Protein AF-A0A955HFK5-F1 (afdb_monomer)

Solvent-accessible surface area (backbone atoms only — not comparable to full-atom values): 11835 Å² total; per-residue (Å²): 138,91,83,83,78,77,75,73,61,66,69,62,61,65,64,62,63,67,69,65,66,77,78,70,86,80,94,77,89,78,93,79,86,76,86,71,82,76,73,84,76,83,70,72,73,42,67,64,54,81,83,65,68,55,64,59,82,52,88,95,52,73,35,38,43,36,48,60,36,38,68,69,50,47,64,73,44,58,84,34,59,50,37,31,38,28,24,71,11,52,47,67,68,37,44,60,49,45,65,73,51,32,65,31,40,36,35,35,73,41,34,19,33,44,35,30,52,51,61,49,24,71,92,47,83,47,43,27,39,37,88,63,33,61,52,35,30,40,48,46,53,58,57,68,43,66,41,56,86,34,47,78,40,72,45,89,60,49,46,67,64,55,48,70,39,34,53,72,71,60,30,62,75,48,55,73,31,65,93,53,96,32,74,48,77,42,43,42,67,66,48,36,74,77,38,64,85,31,61,103

Structure (mmCIF, N/CA/C/O backbone):
data_AF-A0A955HFK5-F1
#
_entry.id   AF-A0A955HFK5-F1
#
loop_
_atom_site.group_PDB
_atom_site.id
_atom_site.type_symbol
_atom_site.label_atom_id
_atom_site.label_alt_id
_atom_site.label_comp_id
_atom_site.label_asym_id
_atom_site.label_entity_id
_atom_site.label_seq_id
_atom_site.pdbx_PDB_ins_code
_atom_site.Cartn_x
_atom_site.Cartn_y
_atom_site.Cartn_z
_atom_site.occupancy
_atom_site.B_iso_or_equiv
_atom_site.auth_seq_id
_atom_site.auth_comp_id
_atom_site.auth_asym_id
_atom_site.auth_atom_id
_atom_site.pdbx_PDB_model_num
ATOM 1 N N . MET A 1 1 ? 57.418 -12.119 -60.902 1.00 39.16 1 MET A N 1
ATOM 2 C CA . MET A 1 1 ? 58.008 -11.715 -59.602 1.00 39.16 1 MET A CA 1
ATOM 3 C C . MET A 1 1 ? 57.147 -10.584 -59.035 1.00 39.16 1 MET A C 1
ATOM 5 O O . MET A 1 1 ? 57.387 -9.442 -59.369 1.00 39.16 1 MET A O 1
ATOM 9 N N . LEU A 1 2 ? 56.002 -10.782 -58.376 1.00 44.19 2 LEU A N 1
ATOM 10 C CA . LEU A 1 2 ? 55.600 -11.779 -57.374 1.00 44.19 2 LEU A CA 1
ATOM 11 C C . LEU A 1 2 ? 56.269 -11.580 -56.001 1.00 44.19 2 LEU A C 1
ATOM 13 O O . LEU A 1 2 ? 56.657 -12.555 -55.392 1.00 44.19 2 LEU A O 1
ATOM 17 N N . PHE A 1 3 ? 56.427 -10.336 -55.524 1.00 41.88 3 PHE A N 1
ATOM 18 C CA . PHE A 1 3 ? 56.895 -10.055 -54.152 1.00 41.88 3 PHE A CA 1
ATOM 19 C C . PHE A 1 3 ? 56.508 -8.644 -53.654 1.00 41.88 3 PHE A C 1
ATOM 21 O O . PHE A 1 3 ? 57.375 -7.855 -53.318 1.00 41.88 3 PHE A O 1
ATOM 28 N N . THR A 1 4 ? 55.217 -8.291 -53.576 1.00 47.03 4 THR A N 1
ATOM 29 C CA . THR A 1 4 ? 54.805 -7.066 -52.831 1.00 47.03 4 THR A CA 1
ATOM 30 C C . THR A 1 4 ? 53.349 -7.027 -52.345 1.00 47.03 4 THR A C 1
ATOM 32 O O . THR A 1 4 ? 52.917 -6.018 -51.799 1.00 47.03 4 THR A O 1
ATOM 35 N N . ILE A 1 5 ? 52.591 -8.126 -52.452 1.00 49.16 5 ILE A N 1
ATOM 36 C CA . ILE A 1 5 ? 51.213 -8.234 -51.914 1.00 49.16 5 ILE A CA 1
ATOM 37 C C . ILE A 1 5 ? 51.173 -9.064 -50.605 1.00 49.16 5 ILE A C 1
ATOM 39 O O . ILE A 1 5 ? 50.156 -9.148 -49.925 1.00 49.16 5 ILE A O 1
ATOM 43 N N . GLY A 1 6 ? 52.314 -9.606 -50.163 1.00 42.84 6 GLY A N 1
ATOM 44 C CA . GLY A 1 6 ? 52.416 -10.518 -49.013 1.00 42.84 6 GLY A CA 1
ATOM 45 C C . GLY A 1 6 ? 52.673 -9.885 -47.639 1.00 42.84 6 GLY A C 1
ATOM 46 O O . GLY A 1 6 ? 52.982 -10.619 -46.709 1.00 42.84 6 GLY A O 1
ATOM 47 N N . ARG A 1 7 ? 52.596 -8.553 -47.475 1.00 44.34 7 ARG A N 1
ATOM 48 C CA . ARG A 1 7 ? 52.952 -7.888 -46.196 1.00 44.34 7 ARG A CA 1
ATOM 49 C C . ARG A 1 7 ? 51.797 -7.171 -45.486 1.00 44.34 7 ARG A C 1
ATOM 51 O O . ARG A 1 7 ? 51.971 -6.724 -44.360 1.00 44.34 7 ARG A O 1
ATOM 58 N N . ARG A 1 8 ? 50.610 -7.106 -46.103 1.00 42.94 8 ARG A N 1
ATOM 59 C CA . ARG A 1 8 ? 49.375 -6.601 -45.462 1.00 42.94 8 ARG A CA 1
ATOM 60 C C . ARG A 1 8 ? 48.366 -7.693 -45.091 1.00 42.94 8 ARG A C 1
ATOM 62 O O . ARG A 1 8 ? 47.507 -7.444 -44.260 1.00 42.94 8 ARG A O 1
ATOM 69 N N . PHE A 1 9 ? 48.530 -8.914 -45.603 1.00 41.53 9 PHE A N 1
ATOM 70 C CA . PHE A 1 9 ? 47.738 -10.075 -45.172 1.00 41.53 9 PHE A CA 1
ATOM 71 C C . PHE A 1 9 ? 48.304 -10.793 -43.937 1.00 41.53 9 PHE A C 1
ATOM 73 O O . PHE A 1 9 ? 47.586 -11.547 -43.298 1.00 41.53 9 PHE A O 1
ATOM 80 N N . PHE A 1 10 ? 49.553 -10.519 -43.547 1.00 41.25 10 PHE A N 1
ATOM 81 C CA . PHE A 1 10 ? 50.193 -11.173 -42.397 1.00 41.25 10 PHE A CA 1
ATOM 82 C C . PHE A 1 10 ? 49.823 -10.550 -41.036 1.00 41.25 10 PHE A C 1
ATOM 84 O O . PHE A 1 10 ? 50.135 -11.120 -39.998 1.00 41.25 10 PHE A O 1
ATOM 91 N N . LEU A 1 11 ? 49.138 -9.398 -41.026 1.00 39.53 11 LEU A N 1
ATOM 92 C CA . LEU A 1 11 ? 48.687 -8.739 -39.791 1.00 39.53 11 LEU A CA 1
ATOM 93 C C . LEU A 1 11 ? 47.213 -9.009 -39.444 1.00 39.53 11 LEU A C 1
ATOM 95 O O . LEU A 1 11 ? 46.797 -8.700 -38.335 1.00 39.53 11 LEU A O 1
ATOM 99 N N . ILE A 1 12 ? 46.432 -9.603 -40.354 1.00 44.44 12 ILE A N 1
ATOM 100 C CA . ILE A 1 12 ? 44.998 -9.870 -40.131 1.00 44.44 12 ILE A CA 1
ATOM 101 C C . ILE A 1 12 ? 44.761 -11.317 -39.659 1.00 44.44 12 ILE A C 1
ATOM 103 O O . ILE A 1 12 ? 43.822 -11.574 -38.913 1.00 44.44 12 ILE A O 1
ATOM 107 N N . THR A 1 13 ? 45.654 -12.262 -39.969 1.00 42.31 13 THR A N 1
ATOM 108 C CA . THR A 1 13 ? 45.542 -13.662 -39.511 1.00 42.31 13 THR A CA 1
ATOM 109 C C . THR A 1 13 ? 46.130 -13.933 -38.122 1.00 42.31 13 THR A C 1
ATOM 111 O O . THR A 1 13 ? 45.754 -14.926 -37.507 1.00 42.31 13 THR A O 1
ATOM 114 N N . MET A 1 14 ? 46.987 -13.062 -37.573 1.00 35.22 14 MET A N 1
ATOM 115 C CA . MET A 1 14 ? 47.493 -13.218 -36.194 1.00 35.22 14 MET A CA 1
ATOM 116 C C . MET A 1 14 ? 46.512 -12.751 -35.109 1.00 35.22 14 MET A C 1
ATOM 118 O O . MET A 1 14 ? 46.702 -13.096 -33.948 1.00 35.22 14 MET A O 1
ATOM 122 N N . ILE A 1 15 ? 45.450 -12.021 -35.465 1.00 41.56 15 ILE A N 1
ATOM 123 C CA . ILE A 1 15 ? 44.437 -11.574 -34.494 1.00 41.56 15 ILE A CA 1
ATOM 124 C C . ILE A 1 15 ? 43.372 -12.662 -34.258 1.00 41.56 15 ILE A C 1
ATOM 126 O O . ILE A 1 15 ? 42.807 -12.744 -33.176 1.00 41.56 15 ILE A O 1
ATOM 130 N N . ILE A 1 16 ? 43.156 -13.577 -35.211 1.00 42.25 16 ILE A N 1
ATOM 131 C CA . ILE A 1 16 ? 42.070 -14.574 -35.124 1.00 42.25 16 ILE A CA 1
ATOM 132 C C . ILE A 1 16 ? 42.497 -15.872 -34.402 1.00 42.25 16 ILE A C 1
ATOM 134 O O . ILE A 1 16 ? 41.652 -16.610 -33.900 1.00 42.25 16 ILE A O 1
ATOM 138 N N . VAL A 1 17 ? 43.800 -16.139 -34.252 1.00 37.88 17 VAL A N 1
ATOM 139 C CA . VAL A 1 17 ? 44.296 -17.354 -33.563 1.00 37.88 17 VAL A CA 1
ATOM 140 C C . VAL A 1 17 ? 44.474 -17.154 -32.047 1.00 37.88 17 VAL A C 1
ATOM 142 O O . VAL A 1 17 ? 44.580 -18.130 -31.311 1.00 37.88 17 VAL A O 1
ATOM 145 N N . TYR A 1 18 ? 44.424 -15.915 -31.543 1.00 34.47 18 TYR A N 1
ATOM 146 C CA . TYR A 1 18 ? 44.487 -15.658 -30.096 1.00 34.47 18 TYR A CA 1
ATOM 147 C C . TYR A 1 18 ? 43.127 -15.758 -29.385 1.00 34.47 18 TYR A C 1
ATOM 149 O O . TYR A 1 18 ? 43.098 -15.957 -28.174 1.00 34.47 18 TYR A O 1
ATOM 157 N N . GLU A 1 19 ? 42.006 -15.696 -30.112 1.00 36.50 19 GLU A N 1
ATOM 158 C CA . GLU A 1 19 ? 40.668 -15.774 -29.499 1.00 36.50 19 GLU A CA 1
ATOM 159 C C . GLU A 1 19 ? 40.053 -17.181 -29.481 1.00 36.50 19 GLU A C 1
ATOM 161 O O . GLU A 1 19 ? 39.135 -17.441 -28.709 1.00 36.50 19 GLU A O 1
ATOM 166 N N . THR A 1 20 ? 40.574 -18.135 -30.257 1.00 38.56 20 THR A N 1
ATOM 167 C CA . THR A 1 20 ? 40.025 -19.507 -30.301 1.00 38.56 20 THR A CA 1
ATOM 168 C C . THR A 1 20 ? 40.757 -20.513 -29.410 1.00 38.56 20 THR A C 1
ATOM 170 O O . THR A 1 20 ? 40.212 -21.577 -29.128 1.00 38.56 20 THR A O 1
ATOM 173 N N . LEU A 1 21 ? 41.940 -20.178 -28.883 1.00 35.38 21 LEU A N 1
ATOM 174 C CA . LEU A 1 21 ? 42.705 -21.050 -27.975 1.00 35.38 21 LEU A CA 1
ATOM 175 C C . LEU A 1 21 ? 42.437 -20.809 -26.479 1.00 35.38 21 LEU A C 1
ATOM 177 O O . LEU A 1 21 ? 42.902 -21.590 -25.656 1.00 35.38 21 LEU A O 1
ATOM 181 N N . PHE A 1 22 ? 41.640 -19.799 -26.114 1.00 34.34 22 PHE A N 1
ATOM 182 C CA . PHE A 1 22 ? 41.245 -19.567 -24.715 1.00 34.34 22 PHE A CA 1
ATOM 183 C C . PHE A 1 22 ? 39.902 -20.221 -24.334 1.00 34.34 22 PHE A C 1
ATOM 185 O O . PHE A 1 22 ? 39.522 -20.220 -23.167 1.00 34.34 22 PHE A O 1
ATOM 192 N N . ILE A 1 23 ? 39.187 -20.809 -25.304 1.00 37.44 23 ILE A N 1
ATOM 193 C CA . ILE A 1 23 ? 37.835 -21.367 -25.102 1.00 37.44 23 ILE A CA 1
ATOM 194 C C . ILE A 1 23 ? 37.834 -22.901 -24.942 1.00 37.44 23 ILE A C 1
ATOM 196 O O . ILE A 1 23 ? 36.835 -23.478 -24.523 1.00 37.44 23 ILE A O 1
ATOM 200 N N . MET A 1 24 ? 38.952 -23.599 -25.161 1.00 33.94 24 MET A N 1
ATOM 201 C CA . MET A 1 24 ? 39.007 -25.056 -24.969 1.00 33.94 24 MET A CA 1
ATOM 202 C C . MET A 1 24 ? 40.313 -25.508 -24.322 1.00 33.94 24 MET A C 1
ATOM 204 O O . MET A 1 24 ? 41.238 -25.947 -24.995 1.00 33.94 24 MET A O 1
ATOM 208 N N . GLY A 1 25 ? 40.370 -25.447 -22.992 1.00 34.25 25 GLY A N 1
ATOM 209 C CA . GLY A 1 25 ? 41.406 -26.155 -22.242 1.00 34.25 25 GLY A CA 1
ATOM 210 C C . GLY A 1 25 ? 41.739 -25.535 -20.899 1.00 34.25 25 GLY A C 1
ATOM 211 O O . GLY A 1 25 ? 42.816 -24.975 -20.761 1.00 34.25 25 GLY A O 1
ATOM 212 N N . SER A 1 26 ? 40.846 -25.650 -19.911 1.00 30.52 26 SER A N 1
ATOM 213 C CA . SER A 1 26 ? 41.212 -25.753 -18.483 1.00 30.52 26 SER A CA 1
ATOM 214 C C . SER A 1 26 ? 39.972 -25.980 -17.616 1.00 30.52 26 SER A C 1
ATOM 216 O O . SER A 1 26 ? 39.614 -25.180 -16.761 1.00 30.52 26 SER A O 1
ATOM 218 N N . ASN A 1 27 ? 39.316 -27.123 -17.821 1.00 39.50 27 ASN A N 1
ATOM 219 C CA . ASN A 1 27 ? 38.799 -27.863 -16.677 1.00 39.50 27 ASN A CA 1
ATOM 220 C C . ASN A 1 27 ? 39.961 -28.726 -16.186 1.00 39.50 27 ASN A C 1
ATOM 222 O O . ASN A 1 27 ? 40.369 -29.626 -16.912 1.00 39.50 27 ASN A O 1
ATOM 226 N N . ILE A 1 28 ? 40.511 -28.391 -15.020 1.00 39.22 28 ILE A N 1
ATOM 227 C CA . ILE A 1 28 ? 41.055 -29.261 -13.958 1.00 39.22 28 ILE A CA 1
ATOM 228 C C . ILE A 1 28 ? 41.855 -28.331 -13.035 1.00 39.22 28 ILE A C 1
ATOM 230 O O . ILE A 1 28 ? 42.783 -27.646 -13.453 1.00 39.22 28 ILE A O 1
ATOM 234 N N . GLY A 1 29 ? 41.385 -28.230 -11.794 1.00 33.25 29 GLY A N 1
ATOM 235 C CA . GLY A 1 29 ? 41.600 -27.065 -10.948 1.00 33.25 29 GLY A CA 1
ATOM 236 C C . GLY A 1 29 ? 42.905 -26.982 -10.172 1.00 33.25 29 GLY A C 1
ATOM 237 O O . GLY A 1 29 ? 43.699 -27.914 -10.118 1.00 33.25 29 GLY A O 1
ATOM 238 N N . LYS A 1 30 ? 43.046 -25.845 -9.492 1.00 29.23 30 LYS A N 1
ATOM 239 C CA . LYS A 1 30 ? 43.376 -25.719 -8.068 1.00 29.23 30 LYS A CA 1
ATOM 240 C C . LYS A 1 30 ? 43.245 -24.248 -7.675 1.00 29.23 30 LYS A C 1
ATOM 242 O O . LYS A 1 30 ? 43.595 -23.354 -8.435 1.00 29.23 30 LYS A O 1
ATOM 247 N N . ALA A 1 31 ? 42.665 -24.046 -6.500 1.00 40.38 31 ALA A N 1
ATOM 248 C CA . ALA A 1 31 ? 42.468 -22.768 -5.845 1.00 40.38 31 ALA A CA 1
ATOM 249 C C . ALA A 1 31 ? 43.795 -22.026 -5.626 1.00 40.38 31 ALA A C 1
ATOM 251 O O . ALA A 1 31 ? 44.738 -22.638 -5.136 1.00 40.38 31 ALA A O 1
ATOM 252 N N . GLN A 1 32 ? 43.836 -20.732 -5.950 1.00 27.62 32 GLN A N 1
ATOM 253 C CA . GLN A 1 32 ? 44.234 -19.652 -5.037 1.00 27.62 32 GLN A CA 1
ATOM 254 C C . GLN A 1 32 ? 44.258 -18.297 -5.757 1.00 27.62 32 GLN A C 1
ATOM 256 O O . GLN A 1 32 ? 44.881 -18.133 -6.801 1.00 27.62 32 GLN A O 1
ATOM 261 N N . ASP A 1 33 ? 43.580 -17.346 -5.117 1.00 31.92 33 ASP A N 1
ATOM 262 C CA . ASP A 1 33 ? 43.941 -15.934 -5.005 1.00 31.92 33 ASP A CA 1
ATOM 263 C C . ASP A 1 33 ? 44.028 -15.106 -6.294 1.00 31.92 33 ASP A C 1
ATOM 265 O O . ASP A 1 33 ? 45.027 -14.453 -6.588 1.00 31.92 33 ASP A O 1
ATOM 269 N N . SER A 1 34 ? 42.904 -15.007 -7.008 1.00 26.72 34 SER A N 1
ATOM 270 C CA . SER A 1 34 ? 42.614 -13.798 -7.781 1.00 26.72 34 SER A CA 1
ATOM 271 C C . SER A 1 34 ? 41.847 -12.822 -6.892 1.00 26.72 34 SER A C 1
ATOM 273 O O . SER A 1 34 ? 40.689 -13.065 -6.550 1.00 26.72 34 SER A O 1
ATOM 275 N N . VAL A 1 35 ? 42.513 -11.729 -6.521 1.00 31.81 35 VAL A N 1
ATOM 276 C CA . VAL A 1 35 ? 41.941 -10.539 -5.885 1.00 31.81 35 VAL A CA 1
ATOM 277 C C . VAL A 1 35 ? 40.775 -10.046 -6.742 1.00 31.81 35 VAL A C 1
ATOM 279 O O . VAL A 1 35 ? 40.954 -9.316 -7.714 1.00 31.81 35 VAL A O 1
ATOM 282 N N . ILE A 1 36 ? 39.565 -10.482 -6.398 1.00 25.81 36 ILE A N 1
ATOM 283 C CA . ILE A 1 36 ? 38.342 -9.866 -6.889 1.00 25.81 36 ILE A CA 1
ATOM 284 C C . ILE A 1 36 ? 38.262 -8.537 -6.155 1.00 25.81 36 ILE A C 1
ATOM 286 O O . ILE A 1 36 ? 38.136 -8.493 -4.932 1.00 25.81 36 ILE A O 1
ATOM 290 N N . SER A 1 37 ? 38.377 -7.449 -6.908 1.00 26.94 37 SER A N 1
ATOM 291 C CA . SER A 1 37 ? 38.008 -6.119 -6.451 1.00 26.94 37 SER A CA 1
ATOM 292 C C . SER A 1 37 ? 36.568 -6.171 -5.941 1.00 26.94 37 SER A C 1
ATOM 294 O O . SER A 1 37 ? 35.618 -6.154 -6.726 1.00 26.94 37 SER A O 1
ATOM 296 N N . ILE A 1 38 ? 36.419 -6.267 -4.620 1.00 28.30 38 ILE A N 1
ATOM 297 C CA . ILE A 1 38 ? 35.163 -6.070 -3.907 1.00 28.30 38 ILE A CA 1
ATOM 298 C C . ILE A 1 38 ? 34.788 -4.609 -4.163 1.00 28.30 38 ILE A C 1
ATOM 300 O O . ILE A 1 38 ? 35.237 -3.703 -3.462 1.00 28.30 38 ILE A O 1
ATOM 304 N N . SER A 1 39 ? 34.026 -4.338 -5.226 1.00 27.80 39 SER A N 1
ATOM 305 C CA . SER A 1 39 ? 33.351 -3.049 -5.332 1.00 27.80 39 SER A CA 1
ATOM 306 C C . SER A 1 39 ? 32.402 -3.000 -4.139 1.00 27.80 39 SER A C 1
ATOM 308 O O . SER A 1 39 ? 31.560 -3.889 -4.015 1.00 27.80 39 SER A O 1
ATOM 310 N N . ASN A 1 40 ? 32.597 -2.025 -3.255 1.00 28.97 40 ASN A N 1
ATOM 311 C CA . ASN A 1 40 ? 31.858 -1.754 -2.019 1.00 28.97 40 ASN A CA 1
ATOM 312 C C . ASN A 1 40 ? 30.321 -1.662 -2.206 1.00 28.97 40 ASN A C 1
ATOM 314 O O . ASN A 1 40 ? 29.728 -0.609 -1.997 1.00 28.97 40 ASN A O 1
ATOM 318 N N . ARG A 1 41 ? 29.645 -2.750 -2.590 1.00 34.12 41 ARG A N 1
ATOM 319 C CA . ARG A 1 41 ? 28.182 -2.899 -2.513 1.00 34.12 41 ARG A CA 1
ATOM 320 C C . ARG A 1 41 ? 27.742 -3.598 -1.226 1.00 34.12 41 ARG A C 1
ATOM 322 O O . ARG A 1 41 ? 26.555 -3.616 -0.928 1.00 34.12 41 ARG A O 1
ATOM 329 N N . ASP A 1 42 ? 28.692 -4.091 -0.430 1.00 35.19 42 ASP A N 1
ATOM 330 C CA . ASP A 1 42 ? 28.429 -4.769 0.843 1.00 35.19 42 ASP A CA 1
ATOM 331 C C . ASP A 1 42 ? 28.464 -3.859 2.077 1.00 35.19 42 ASP A C 1
ATOM 333 O O . ASP A 1 42 ? 28.149 -4.314 3.176 1.00 35.19 42 ASP A O 1
ATOM 337 N N . THR A 1 43 ? 28.743 -2.563 1.928 1.00 35.47 43 THR A N 1
ATOM 338 C CA . THR A 1 43 ? 28.836 -1.613 3.051 1.00 35.47 43 THR A CA 1
ATOM 339 C C . THR A 1 43 ? 27.719 -0.570 3.072 1.00 35.47 43 THR A C 1
ATOM 341 O O . THR A 1 43 ? 27.916 0.549 3.536 1.00 35.47 43 THR A O 1
ATOM 344 N N . TYR A 1 44 ? 26.492 -0.937 2.692 1.00 42.00 44 TYR A N 1
ATOM 345 C CA . TYR A 1 44 ? 25.342 -0.300 3.338 1.00 42.00 44 TYR A CA 1
ATOM 346 C C . TYR A 1 44 ? 25.210 -0.914 4.733 1.00 42.00 44 TYR A C 1
ATOM 348 O O . TYR A 1 44 ? 24.570 -1.953 4.922 1.00 42.00 44 TYR A O 1
ATOM 356 N N . ASN A 1 45 ? 25.896 -0.312 5.711 1.00 43.97 45 ASN A N 1
ATOM 357 C CA . ASN A 1 45 ? 25.535 -0.481 7.115 1.00 43.97 45 ASN A CA 1
ATOM 358 C C . ASN A 1 45 ? 24.034 -0.189 7.208 1.00 43.97 45 ASN A C 1
ATOM 360 O O . ASN A 1 45 ? 23.601 0.851 6.723 1.00 43.97 45 ASN A O 1
ATOM 364 N N . CYS A 1 46 ? 23.246 -1.104 7.769 1.00 49.12 46 CYS A N 1
ATOM 365 C CA . CYS A 1 46 ? 21.861 -0.836 8.134 1.00 49.12 46 CYS A CA 1
ATOM 366 C C . CYS A 1 46 ? 21.903 -0.163 9.514 1.00 49.12 46 CYS A C 1
ATOM 368 O O . CYS A 1 46 ? 21.932 -0.882 10.517 1.00 49.12 46 CYS A O 1
ATOM 370 N N . PRO A 1 47 ? 22.004 1.180 9.628 1.00 42.94 47 PRO A N 1
ATOM 371 C CA . PRO A 1 47 ? 21.948 1.799 10.939 1.00 42.94 47 PRO A CA 1
ATOM 372 C C . PRO A 1 47 ? 20.591 1.453 11.562 1.00 42.94 47 PRO A C 1
ATOM 374 O O . PRO A 1 47 ? 19.580 1.495 10.855 1.00 42.94 47 PRO A O 1
ATOM 377 N N . PRO A 1 48 ? 20.538 1.117 12.860 1.00 44.09 48 PRO A N 1
ATOM 378 C CA . PRO A 1 48 ? 19.268 0.961 13.545 1.00 44.09 48 PRO A CA 1
ATOM 379 C C . PRO A 1 48 ? 18.516 2.286 13.429 1.00 44.09 48 PRO A C 1
ATOM 381 O O . PRO A 1 48 ? 18.923 3.308 13.988 1.00 44.09 48 PRO A O 1
ATOM 384 N N . VAL A 1 49 ? 17.444 2.298 12.643 1.00 42.69 49 VAL A N 1
ATOM 385 C CA . VAL A 1 49 ? 16.583 3.473 12.557 1.00 42.69 49 VAL A CA 1
ATOM 386 C C . VAL A 1 49 ? 15.714 3.458 13.821 1.00 42.69 49 VAL A C 1
ATOM 388 O O . VAL A 1 49 ? 15.241 2.416 14.271 1.00 42.69 49 VAL A O 1
ATOM 391 N N . LYS A 1 50 ? 15.535 4.601 14.479 1.00 40.00 50 LYS A N 1
ATOM 392 C CA . LYS A 1 50 ? 14.572 4.668 15.583 1.00 40.00 50 LYS A CA 1
ATOM 393 C C . LYS A 1 50 ? 13.174 4.638 14.981 1.00 40.00 50 LYS A C 1
ATOM 395 O O . LYS A 1 50 ? 12.846 5.484 14.148 1.00 40.00 50 LYS A O 1
ATOM 400 N N . VAL A 1 51 ? 12.361 3.666 15.388 1.00 43.59 51 VAL A N 1
ATOM 401 C CA . VAL A 1 51 ? 10.950 3.635 15.010 1.00 43.59 51 VAL A CA 1
ATOM 402 C C . VAL A 1 51 ? 10.257 4.779 15.746 1.00 43.59 51 VAL A C 1
ATOM 404 O O . VAL A 1 51 ? 9.987 4.690 16.940 1.00 43.59 51 VAL A O 1
ATOM 407 N N . ASN A 1 52 ? 9.989 5.885 15.054 1.00 47.41 52 ASN A N 1
ATOM 408 C CA . ASN A 1 52 ? 9.069 6.900 15.559 1.00 47.41 52 ASN A CA 1
ATOM 409 C C . ASN A 1 52 ? 7.641 6.433 15.266 1.00 47.41 52 ASN A C 1
ATOM 411 O O . ASN A 1 52 ? 6.979 6.970 14.381 1.00 47.41 52 ASN A O 1
ATOM 415 N N . LEU A 1 53 ? 7.180 5.420 16.007 1.00 51.47 53 LEU A N 1
ATOM 416 C CA . LEU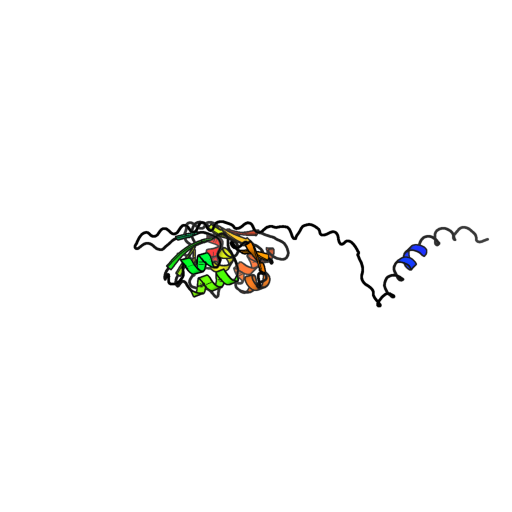 A 1 53 ? 5.754 5.119 16.086 1.00 51.47 53 LEU A CA 1
ATOM 417 C C . LEU A 1 53 ? 5.106 6.238 16.898 1.00 51.47 53 LEU A C 1
ATOM 419 O O . LEU A 1 53 ? 5.081 6.205 18.127 1.00 51.47 53 LEU A O 1
ATOM 423 N N . SER A 1 54 ? 4.605 7.263 16.219 1.00 55.59 54 SER A N 1
ATOM 424 C CA . SER A 1 54 ? 3.666 8.183 16.844 1.00 55.59 54 SER A CA 1
ATOM 425 C C . SER A 1 54 ? 2.283 7.547 16.785 1.00 55.59 54 SER A C 1
ATOM 427 O O . SER A 1 54 ? 1.674 7.464 15.725 1.00 55.59 54 SER A O 1
ATOM 429 N N . MET A 1 55 ? 1.801 7.072 17.934 1.00 56.88 55 MET A N 1
ATOM 430 C CA . MET A 1 55 ? 0.409 6.669 18.114 1.00 56.88 55 MET A CA 1
ATOM 431 C C . MET A 1 55 ? -0.293 7.722 18.961 1.00 56.88 55 MET A C 1
ATOM 433 O O . MET A 1 55 ? 0.012 7.876 20.142 1.00 56.88 55 MET A O 1
ATOM 437 N N . SER A 1 56 ? -1.241 8.459 18.381 1.00 56.00 56 SER A N 1
ATOM 438 C CA . SER A 1 56 ? -2.126 9.310 19.179 1.00 56.00 56 SER A CA 1
ATOM 439 C C . SER A 1 56 ? -3.202 8.431 19.818 1.00 56.00 56 SER A C 1
ATOM 441 O O . SER A 1 56 ? -4.157 8.027 19.155 1.00 56.00 56 SER A O 1
ATOM 443 N N . ALA A 1 57 ? -3.039 8.115 21.100 1.00 49.78 57 ALA A N 1
ATOM 444 C CA . ALA A 1 57 ? -4.001 7.346 21.886 1.00 49.78 57 ALA A CA 1
ATOM 445 C C . ALA A 1 57 ? -5.116 8.243 22.454 1.00 49.78 57 ALA A C 1
ATOM 447 O O . ALA A 1 57 ? -5.400 8.210 23.649 1.00 49.78 57 ALA A O 1
ATOM 448 N N . GLU A 1 58 ? -5.741 9.074 21.618 1.00 52.59 58 GLU A N 1
ATOM 449 C CA . GLU A 1 58 ? -6.963 9.751 22.049 1.00 52.59 58 GLU A CA 1
ATOM 450 C C . GLU A 1 58 ? -8.081 8.707 22.128 1.00 52.59 58 GLU A C 1
ATOM 452 O O . GLU A 1 58 ? -8.464 8.099 21.128 1.00 52.59 58 GLU A O 1
ATOM 457 N N . THR A 1 59 ? -8.569 8.453 23.342 1.00 47.31 59 THR A N 1
ATOM 458 C CA . THR A 1 59 ? -9.647 7.499 23.618 1.00 47.31 59 THR A CA 1
ATOM 459 C C . THR A 1 59 ? -10.856 7.793 22.729 1.00 47.31 59 THR A C 1
ATOM 461 O O . THR A 1 59 ? -11.389 8.900 22.764 1.00 47.31 59 THR A O 1
ATOM 464 N N . GLY A 1 60 ? -11.279 6.811 21.926 1.00 54.78 60 GLY A N 1
ATOM 465 C CA . GLY A 1 60 ? -12.401 6.943 20.987 1.00 54.78 60 GLY A CA 1
ATOM 466 C C . GLY A 1 60 ? -12.034 7.421 19.576 1.00 54.78 60 GLY A C 1
ATOM 467 O O . GLY A 1 60 ? -12.907 7.432 18.712 1.00 54.78 60 GLY A O 1
ATOM 468 N N . LYS A 1 61 ? -10.769 7.776 19.300 1.00 67.50 61 LYS A N 1
ATOM 469 C CA . LYS A 1 61 ? -10.298 8.084 17.939 1.00 67.50 61 LYS A CA 1
ATOM 470 C C . LYS A 1 61 ? -9.543 6.907 17.326 1.00 67.50 61 LYS A C 1
ATOM 472 O O . LYS A 1 61 ? -8.848 6.161 18.012 1.00 67.50 61 LYS A O 1
ATOM 477 N N . VAL A 1 62 ? -9.668 6.770 16.005 1.00 79.38 62 VAL A N 1
ATOM 478 C CA . VAL A 1 62 ? -8.906 5.798 15.211 1.00 79.38 62 VAL A CA 1
ATOM 479 C C . VAL A 1 62 ? -7.407 6.095 15.371 1.00 79.38 62 VAL A C 1
ATOM 481 O O . VAL A 1 62 ? -6.985 7.218 15.068 1.00 79.38 62 VAL A O 1
ATOM 484 N N . PRO A 1 63 ? -6.591 5.135 15.847 1.00 83.00 63 PRO A N 1
ATOM 485 C CA . PRO A 1 63 ? -5.171 5.361 16.068 1.00 83.00 63 PRO A CA 1
ATOM 486 C C . PRO A 1 63 ? -4.470 5.639 14.740 1.00 83.00 63 PRO A C 1
ATOM 488 O O . PRO A 1 63 ? -4.647 4.912 13.766 1.00 83.00 63 PRO A O 1
ATOM 491 N N . THR A 1 64 ? -3.652 6.689 14.717 1.00 83.62 64 THR A N 1
ATOM 492 C CA . THR A 1 64 ? -2.744 6.952 13.59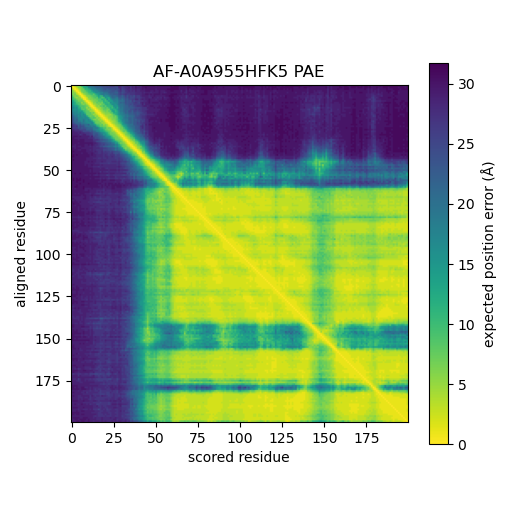7 1.00 83.62 64 THR A CA 1
ATOM 493 C C . THR A 1 64 ? -1.416 6.269 13.860 1.00 83.62 64 THR A C 1
ATOM 495 O O . THR A 1 64 ? -0.905 6.341 14.973 1.00 83.62 64 THR A O 1
ATOM 498 N N . VAL A 1 65 ? -0.871 5.617 12.842 1.00 82.81 65 VAL A N 1
ATOM 499 C CA . VAL A 1 65 ? 0.411 4.925 12.869 1.00 82.81 65 VAL A CA 1
ATOM 500 C C . VAL A 1 65 ? 1.228 5.430 11.693 1.00 82.81 65 VAL A C 1
ATOM 502 O O . VAL A 1 65 ? 0.770 5.437 10.551 1.00 82.81 65 VAL A O 1
ATOM 505 N N . SER A 1 66 ? 2.444 5.881 11.977 1.00 82.88 66 SER A N 1
ATOM 506 C CA . SER A 1 66 ? 3.356 6.403 10.968 1.00 82.88 66 SER A CA 1
ATOM 507 C C . SER A 1 66 ? 4.702 5.704 11.066 1.00 82.88 66 SER A C 1
ATOM 509 O O . SER A 1 66 ? 5.232 5.553 12.163 1.00 82.88 66 SER A O 1
ATOM 511 N N . GLY A 1 67 ? 5.274 5.306 9.930 1.00 78.19 67 GLY A N 1
ATOM 512 C CA . GLY A 1 67 ? 6.584 4.650 9.891 1.00 78.19 67 GLY A CA 1
ATOM 513 C C . GLY A 1 67 ? 6.690 3.546 8.846 1.00 78.19 67 GLY A C 1
ATOM 514 O O . GLY A 1 67 ? 5.764 3.316 8.067 1.00 78.19 67 GLY A O 1
ATOM 515 N N . LEU A 1 68 ? 7.844 2.881 8.807 1.00 78.31 68 LEU A N 1
ATOM 516 C CA . LEU A 1 68 ? 8.078 1.746 7.918 1.00 78.31 68 LEU A CA 1
ATOM 517 C C . LEU A 1 68 ? 7.325 0.513 8.439 1.00 78.31 68 LEU A C 1
ATOM 519 O O . LEU A 1 68 ? 7.311 0.257 9.639 1.00 78.31 68 LEU A O 1
ATOM 523 N N . MET A 1 69 ? 6.674 -0.219 7.537 1.00 83.62 69 MET A N 1
ATOM 524 C CA . MET A 1 69 ? 5.905 -1.425 7.851 1.00 83.62 69 MET A CA 1
ATOM 525 C C . MET A 1 69 ? 6.852 -2.590 8.142 1.00 83.62 69 MET A C 1
ATOM 527 O O . MET A 1 69 ? 7.383 -3.229 7.229 1.00 83.62 69 MET A O 1
ATOM 531 N N . ASP A 1 70 ? 7.078 -2.835 9.427 1.00 78.62 70 ASP A N 1
ATOM 532 C CA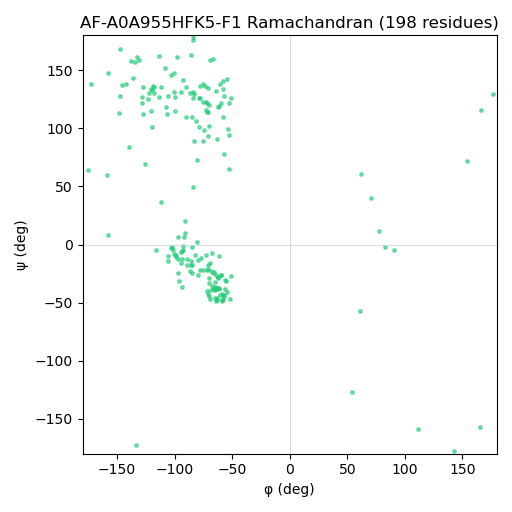 . ASP A 1 70 ? 7.921 -3.895 9.969 1.00 78.62 70 ASP A CA 1
ATOM 533 C C . ASP A 1 70 ? 7.210 -4.639 11.114 1.00 78.62 70 ASP A C 1
ATOM 535 O O . ASP A 1 70 ? 6.034 -4.406 11.397 1.00 78.62 70 ASP A O 1
ATOM 539 N N . GLN A 1 71 ? 7.930 -5.527 11.805 1.00 80.38 71 GLN A N 1
ATOM 540 C CA . GLN A 1 71 ? 7.370 -6.263 12.938 1.00 80.38 71 GLN A CA 1
ATOM 541 C C . GLN A 1 71 ? 6.917 -5.345 14.084 1.00 80.38 71 GLN A C 1
ATOM 543 O O . GLN A 1 71 ? 5.866 -5.595 14.665 1.00 80.38 71 GLN A O 1
ATOM 548 N N . ALA A 1 72 ? 7.650 -4.267 14.383 1.00 78.06 72 ALA A N 1
ATOM 549 C CA . ALA A 1 72 ? 7.272 -3.351 15.458 1.00 78.06 72 ALA A CA 1
ATOM 550 C C . ALA A 1 72 ? 5.937 -2.647 15.164 1.00 78.06 72 ALA A C 1
ATOM 552 O O . ALA A 1 72 ? 5.109 -2.489 16.063 1.00 78.06 72 ALA A O 1
ATOM 553 N N . MET A 1 73 ? 5.694 -2.268 13.904 1.00 83.62 73 MET A N 1
ATOM 554 C CA . MET A 1 73 ? 4.391 -1.753 13.485 1.00 83.62 73 MET A CA 1
ATOM 555 C C . MET A 1 73 ? 3.288 -2.805 13.644 1.00 83.62 73 MET A C 1
ATOM 557 O O . MET A 1 73 ? 2.230 -2.484 14.185 1.00 83.62 73 MET A O 1
ATOM 561 N N . LEU A 1 74 ? 3.527 -4.046 13.204 1.00 86.44 74 LEU A N 1
ATOM 562 C CA . LEU A 1 74 ? 2.552 -5.137 13.336 1.00 86.44 74 LEU A CA 1
ATOM 563 C C . LEU A 1 74 ? 2.177 -5.389 14.800 1.00 86.44 74 LEU A C 1
ATOM 565 O O . LEU A 1 74 ? 0.998 -5.532 15.119 1.00 86.44 74 LEU A O 1
ATOM 569 N N . ASP A 1 75 ? 3.163 -5.383 15.694 1.00 83.62 75 ASP A N 1
ATOM 570 C CA . ASP A 1 75 ? 2.942 -5.566 17.128 1.00 83.62 75 ASP A CA 1
ATOM 571 C C . ASP A 1 75 ? 2.122 -4.408 17.723 1.00 83.62 75 ASP A C 1
ATOM 573 O O . ASP A 1 75 ? 1.238 -4.635 18.550 1.00 83.62 75 ASP A O 1
ATOM 577 N N . ALA A 1 76 ? 2.351 -3.173 17.262 1.00 80.12 76 ALA A N 1
ATOM 578 C CA . ALA A 1 76 ? 1.639 -1.981 17.731 1.00 80.12 76 ALA A CA 1
ATOM 579 C C . ALA A 1 76 ? 0.159 -1.924 17.298 1.00 80.12 76 ALA A C 1
ATOM 581 O O . ALA A 1 76 ? -0.678 -1.337 17.997 1.00 80.12 76 ALA A O 1
ATOM 582 N N . VAL A 1 77 ? -0.177 -2.528 16.154 1.00 84.75 77 VAL A N 1
ATOM 583 C CA . VAL A 1 77 ? -1.543 -2.539 15.593 1.00 84.75 77 VAL A CA 1
ATOM 584 C C . VAL A 1 77 ? -2.289 -3.849 15.819 1.00 84.75 77 VAL A C 1
ATOM 586 O O . VAL A 1 77 ? -3.461 -3.959 15.459 1.00 84.75 77 VAL A O 1
ATOM 589 N N . LYS A 1 78 ? -1.649 -4.843 16.437 1.00 84.56 78 LYS A N 1
ATOM 590 C CA . LYS A 1 78 ? -2.270 -6.136 16.713 1.00 84.56 78 LYS A CA 1
ATOM 591 C C . LYS A 1 78 ? -3.540 -5.967 17.553 1.00 84.56 78 LYS A C 1
ATOM 593 O O . LYS A 1 78 ? -3.523 -5.346 18.614 1.00 84.56 78 LYS A O 1
ATOM 598 N N . GLY A 1 79 ? -4.642 -6.546 17.076 1.00 81.94 79 GLY A N 1
ATOM 599 C CA . GLY A 1 79 ? -5.947 -6.475 17.741 1.00 81.94 79 GLY A CA 1
ATOM 600 C C . GLY A 1 79 ? -6.683 -5.144 17.554 1.00 81.94 79 GLY A C 1
ATOM 601 O O . GLY A 1 79 ? -7.667 -4.896 18.249 1.00 81.94 79 GLY A O 1
ATOM 602 N N . ARG A 1 80 ? -6.222 -4.271 16.648 1.00 84.31 80 ARG A N 1
ATOM 603 C CA . ARG A 1 80 ? -6.949 -3.057 16.264 1.00 84.31 80 ARG A CA 1
ATOM 604 C C . ARG A 1 80 ? -7.938 -3.376 15.151 1.00 84.31 80 ARG A C 1
ATOM 606 O O . ARG A 1 80 ? -7.573 -3.945 14.132 1.00 84.31 80 ARG A O 1
ATOM 613 N N . GLU A 1 81 ? -9.178 -2.939 15.332 1.00 89.38 81 GLU A N 1
ATOM 614 C CA . GLU A 1 81 ? -10.204 -3.040 14.294 1.00 89.38 81 GLU A CA 1
ATOM 615 C C . GLU A 1 81 ? -9.918 -2.072 13.137 1.00 89.38 81 GLU A C 1
ATOM 617 O O . GLU A 1 81 ? -9.961 -2.463 11.977 1.00 89.38 81 GLU A O 1
ATOM 622 N N . ARG A 1 82 ? -9.544 -0.826 13.451 1.00 90.62 82 ARG A N 1
ATOM 623 C CA . ARG A 1 82 ? -9.264 0.219 12.461 1.00 90.62 82 ARG A CA 1
ATOM 624 C C . ARG A 1 82 ? -7.997 0.998 12.799 1.00 90.62 82 ARG A C 1
ATOM 626 O O . ARG A 1 82 ? -7.759 1.297 13.972 1.00 90.62 82 ARG A O 1
ATOM 633 N N . ILE A 1 83 ? -7.226 1.378 11.778 1.00 91.31 83 ILE A N 1
ATOM 634 C CA . ILE A 1 83 ? -6.070 2.283 11.900 1.00 91.31 83 ILE A CA 1
ATOM 635 C C . ILE A 1 83 ? -6.064 3.349 10.799 1.00 91.31 83 ILE A C 1
ATOM 637 O O . ILE A 1 83 ? -6.600 3.137 9.713 1.00 91.31 83 ILE A O 1
ATOM 641 N N . ARG A 1 84 ? -5.380 4.464 11.066 1.00 91.31 84 ARG A N 1
ATOM 642 C CA . ARG A 1 84 ? -4.873 5.388 10.047 1.00 91.31 84 ARG A CA 1
ATOM 643 C C . ARG A 1 84 ? -3.391 5.127 9.825 1.00 91.31 84 ARG A C 1
ATOM 645 O O . ARG A 1 84 ? -2.644 5.073 10.798 1.00 91.31 84 ARG A O 1
ATOM 652 N N . LEU A 1 85 ? -2.952 4.992 8.581 1.00 91.25 85 LEU A N 1
ATOM 653 C CA . LEU A 1 85 ? -1.578 4.649 8.223 1.00 91.25 85 LEU A CA 1
ATOM 654 C C . LEU A 1 85 ? -0.939 5.747 7.369 1.00 91.25 85 LEU A C 1
ATOM 656 O O . LEU A 1 85 ? -1.510 6.184 6.375 1.00 91.25 85 LEU A O 1
ATOM 660 N N . SER A 1 86 ? 0.281 6.145 7.722 1.00 90.19 86 SER A N 1
ATOM 661 C CA . SER A 1 86 ? 1.162 6.957 6.874 1.00 90.19 86 SER A CA 1
ATOM 662 C C . SER A 1 86 ? 2.512 6.256 6.759 1.00 90.19 86 SER A C 1
ATOM 664 O O . SER A 1 86 ? 3.226 6.123 7.755 1.00 90.19 86 SER A O 1
ATOM 666 N N . SER A 1 87 ? 2.883 5.761 5.578 1.00 88.50 87 SER A N 1
ATOM 667 C CA . SER A 1 87 ? 4.035 4.857 5.479 1.00 88.50 87 SER A CA 1
ATOM 668 C C . SER A 1 87 ? 4.891 5.059 4.228 1.00 88.50 87 SER A C 1
ATOM 670 O O . SER A 1 87 ? 4.363 5.220 3.124 1.00 88.50 87 SER A O 1
ATOM 672 N N . PRO A 1 88 ? 6.235 5.009 4.361 1.00 85.31 88 PRO A N 1
ATOM 673 C CA . PRO A 1 88 ? 7.139 5.016 3.224 1.00 85.31 88 PRO A CA 1
ATOM 674 C C . PRO A 1 88 ? 7.276 3.626 2.581 1.00 85.31 88 PRO A C 1
ATOM 676 O O . PRO A 1 88 ? 8.069 3.484 1.656 1.00 85.31 88 PRO A O 1
ATOM 679 N N . GLY A 1 89 ? 6.555 2.611 3.072 1.00 85.38 89 GLY A N 1
ATOM 680 C CA . GLY A 1 89 ? 6.694 1.217 2.659 1.00 85.38 89 GLY A CA 1
ATOM 681 C C . GLY A 1 89 ? 7.286 0.356 3.765 1.00 85.38 89 GLY A C 1
ATOM 682 O O . GLY A 1 89 ? 7.224 0.712 4.938 1.00 85.38 89 GLY A O 1
ATOM 683 N N . GLY A 1 90 ? 7.850 -0.790 3.399 1.00 80.56 90 GLY A N 1
ATOM 684 C CA . GLY A 1 90 ? 8.447 -1.730 4.340 1.00 80.56 90 GLY A CA 1
ATOM 685 C C . GLY A 1 90 ? 8.693 -3.087 3.707 1.00 80.56 90 GLY A C 1
ATOM 686 O O . GLY A 1 90 ? 8.810 -3.197 2.486 1.00 80.56 90 GLY A O 1
ATOM 687 N N . LEU A 1 91 ? 8.783 -4.115 4.545 1.00 75.81 91 LEU A N 1
ATOM 688 C CA . LEU A 1 91 ? 8.930 -5.484 4.065 1.00 75.81 91 LEU A CA 1
ATOM 689 C C . LEU A 1 91 ? 7.619 -5.944 3.429 1.00 75.81 91 LEU A C 1
ATOM 691 O O . LEU A 1 91 ? 6.553 -5.781 4.018 1.00 75.81 91 LEU A O 1
ATOM 695 N N . VAL A 1 92 ? 7.704 -6.572 2.255 1.00 76.12 92 VAL A N 1
ATOM 696 C CA . VAL A 1 92 ? 6.530 -7.111 1.545 1.00 76.12 92 VAL A CA 1
ATOM 697 C C . VAL A 1 92 ? 5.726 -8.068 2.431 1.00 76.12 92 VAL A C 1
ATOM 699 O O . VAL A 1 92 ? 4.504 -7.980 2.485 1.00 76.12 92 VAL A O 1
ATOM 702 N N . SER A 1 93 ? 6.403 -8.914 3.209 1.00 77.56 93 SER A N 1
ATOM 703 C CA . SER A 1 93 ? 5.752 -9.811 4.169 1.00 77.56 93 SER A CA 1
ATOM 704 C C . SER A 1 93 ? 5.011 -9.065 5.284 1.00 77.56 93 SER A C 1
ATOM 706 O O . SER A 1 93 ? 3.927 -9.481 5.684 1.00 77.56 93 SER A O 1
ATOM 708 N N . SER A 1 94 ? 5.552 -7.943 5.769 1.00 82.50 94 SER A N 1
ATOM 709 C CA . SER A 1 94 ? 4.890 -7.115 6.781 1.00 82.50 94 SER A CA 1
ATOM 710 C C . SER A 1 94 ? 3.671 -6.385 6.222 1.00 82.50 94 SER A C 1
ATOM 712 O O . SER A 1 94 ? 2.689 -6.219 6.933 1.00 82.50 94 SER A O 1
ATOM 714 N N . ILE A 1 95 ? 3.700 -6.002 4.947 1.00 83.56 95 ILE A N 1
ATOM 715 C CA . ILE A 1 95 ? 2.564 -5.378 4.257 1.00 83.56 95 ILE A CA 1
ATOM 716 C C . ILE A 1 95 ? 1.379 -6.342 4.166 1.00 83.56 95 ILE A C 1
ATOM 718 O O . ILE A 1 95 ? 0.262 -5.998 4.544 1.00 83.56 95 ILE A O 1
ATOM 722 N N . GLU A 1 96 ? 1.632 -7.574 3.733 1.00 83.94 96 GLU A N 1
ATOM 723 C CA . GLU A 1 96 ? 0.595 -8.608 3.653 1.00 83.94 96 GLU A CA 1
ATOM 724 C C . GLU A 1 96 ? 0.097 -9.037 5.034 1.00 83.94 96 GLU A C 1
ATOM 726 O O . GLU A 1 96 ? -1.086 -9.326 5.212 1.00 83.94 96 GLU A O 1
ATOM 731 N N . ALA A 1 97 ? 0.988 -9.083 6.027 1.00 88.75 97 ALA A N 1
ATOM 732 C CA . ALA A 1 97 ? 0.603 -9.368 7.402 1.00 88.75 97 ALA A CA 1
ATOM 733 C C . ALA A 1 97 ? -0.292 -8.263 7.977 1.00 88.75 97 ALA A C 1
ATOM 735 O O . ALA A 1 97 ? -1.265 -8.579 8.657 1.00 88.75 97 ALA A O 1
ATOM 736 N N . LEU A 1 98 ? -0.007 -6.991 7.674 1.00 89.69 98 LEU A N 1
ATOM 737 C CA . LEU A 1 98 ? -0.793 -5.852 8.146 1.00 89.69 98 LEU A CA 1
ATOM 738 C C . LEU A 1 98 ? -2.256 -5.958 7.697 1.00 89.69 98 LEU A C 1
ATOM 740 O O . LEU A 1 98 ? -3.156 -5.849 8.528 1.00 89.69 98 LEU A O 1
ATOM 744 N N . ALA A 1 99 ? -2.478 -6.255 6.414 1.00 89.06 99 ALA A N 1
ATOM 745 C CA . ALA A 1 99 ? -3.812 -6.446 5.843 1.00 89.06 99 ALA A CA 1
ATOM 746 C C . ALA A 1 99 ? -4.607 -7.589 6.497 1.00 89.06 99 ALA A C 1
ATOM 748 O O . ALA A 1 99 ? -5.832 -7.561 6.494 1.00 89.06 99 ALA A O 1
ATOM 749 N N . LYS A 1 100 ? -3.930 -8.589 7.077 1.00 90.50 100 LYS A N 1
ATOM 750 C CA . LYS A 1 100 ? -4.573 -9.746 7.725 1.00 90.50 100 LYS A CA 1
ATOM 751 C C . LYS A 1 100 ? -4.940 -9.514 9.188 1.00 90.50 100 LYS A C 1
ATOM 753 O O . LYS A 1 100 ? -5.762 -10.254 9.720 1.00 90.50 100 LYS A O 1
ATOM 758 N N . ILE A 1 101 ? -4.288 -8.568 9.864 1.00 91.50 101 ILE A N 1
ATOM 759 C CA . ILE A 1 101 ? -4.450 -8.367 11.316 1.00 91.50 101 ILE A CA 1
ATOM 760 C C . ILE A 1 101 ? -5.281 -7.132 11.677 1.00 91.50 101 ILE A C 1
ATOM 762 O O . ILE A 1 101 ? -5.610 -6.965 12.852 1.00 91.50 101 ILE A O 1
ATOM 766 N N . VAL A 1 102 ? -5.591 -6.277 10.700 1.00 90.06 102 VAL A N 1
ATOM 767 C CA . VAL A 1 102 ? -6.411 -5.071 10.867 1.00 90.06 102 VAL A CA 1
ATOM 768 C C . VAL A 1 102 ? -7.633 -5.175 9.962 1.00 90.06 102 VAL A C 1
ATOM 770 O O . VAL A 1 102 ? -7.487 -5.505 8.792 1.00 90.06 102 VAL A O 1
ATOM 773 N N . ASN A 1 103 ? -8.830 -4.869 10.467 1.00 91.00 103 ASN A N 1
ATOM 774 C CA . ASN A 1 103 ? -10.059 -4.991 9.672 1.00 91.00 103 ASN A CA 1
ATOM 775 C C . ASN A 1 103 ? -10.278 -3.815 8.718 1.00 91.00 103 ASN A C 1
ATOM 777 O O . ASN A 1 103 ? -10.962 -3.986 7.720 1.00 91.00 103 ASN A O 1
ATOM 781 N N . GLN A 1 104 ? -9.745 -2.629 9.026 1.00 93.88 104 GLN A N 1
ATOM 782 C CA . GLN A 1 104 ? -9.843 -1.454 8.163 1.00 93.88 104 GLN A CA 1
ATOM 783 C C . GLN A 1 104 ? -8.603 -0.555 8.278 1.00 93.88 104 GLN A C 1
ATOM 785 O O . GLN A 1 104 ? -8.211 -0.134 9.372 1.00 93.88 104 GLN A O 1
ATOM 790 N N . ILE A 1 105 ? -8.005 -0.220 7.137 1.00 95.19 105 ILE A N 1
ATOM 791 C CA . ILE A 1 105 ? -6.797 0.603 7.032 1.00 95.19 105 ILE A CA 1
ATOM 792 C C . ILE A 1 105 ? -7.111 1.847 6.193 1.00 95.19 105 ILE A C 1
ATOM 794 O O . ILE A 1 105 ? -7.377 1.761 4.999 1.00 95.19 105 ILE A O 1
ATOM 798 N N . GLU A 1 106 ? -7.047 3.017 6.821 1.00 95.38 106 GLU A N 1
ATOM 799 C CA . GLU A 1 106 ? -7.213 4.321 6.168 1.00 95.38 106 GLU A CA 1
ATOM 800 C C . GLU A 1 106 ? -5.837 4.942 5.913 1.00 95.38 106 GLU A C 1
ATOM 802 O O . GLU A 1 106 ? -5.097 5.252 6.848 1.00 95.38 106 GLU A O 1
ATOM 807 N N . ILE A 1 107 ? -5.459 5.115 4.654 1.00 95.44 107 ILE A N 1
ATOM 808 C CA . ILE A 1 107 ? -4.173 5.700 4.279 1.00 95.44 107 ILE A CA 1
ATOM 809 C C . ILE A 1 107 ? -4.271 7.223 4.302 1.00 95.44 107 ILE A C 1
ATOM 811 O O . ILE A 1 107 ? -5.151 7.803 3.672 1.00 95.44 107 ILE A O 1
ATOM 815 N N . THR A 1 108 ? -3.328 7.865 4.990 1.00 92.31 108 THR A N 1
ATOM 816 C CA . THR A 1 108 ? -3.314 9.315 5.231 1.00 92.31 108 THR A CA 1
ATOM 817 C C . THR A 1 108 ? -1.905 9.892 5.062 1.00 92.31 108 THR A C 1
ATOM 819 O O . THR A 1 108 ? -0.909 9.179 5.217 1.00 92.31 108 THR A O 1
ATOM 822 N N . LYS A 1 109 ? -1.799 11.202 4.807 1.00 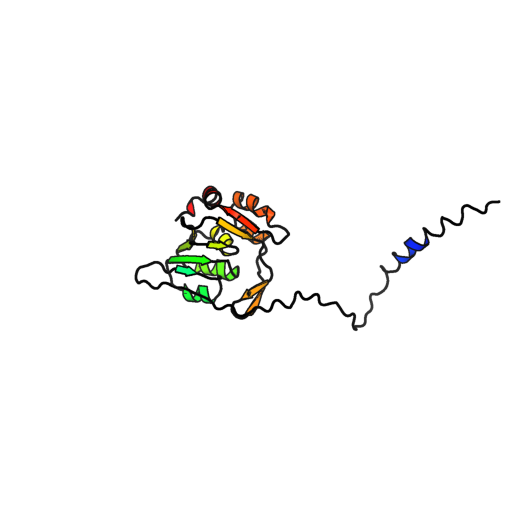88.19 109 LYS A N 1
ATOM 823 C CA . LYS A 1 109 ? -0.582 12.035 4.670 1.00 88.19 109 LYS A CA 1
ATOM 824 C C . LYS A 1 109 ? 0.385 11.645 3.549 1.00 88.19 109 LYS A C 1
ATOM 826 O O . LYS A 1 109 ? 0.732 12.488 2.727 1.00 88.19 109 LYS A O 1
ATOM 831 N N . PHE A 1 110 ? 0.890 10.412 3.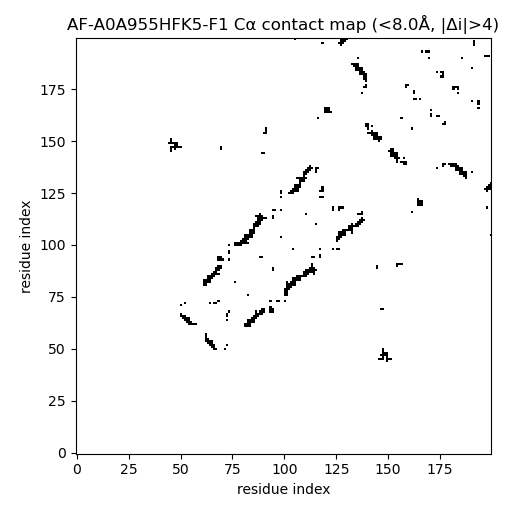540 1.00 87.88 110 PHE A N 1
ATOM 832 C CA . PHE A 1 110 ? 1.781 9.893 2.504 1.00 87.88 110 PHE A CA 1
ATOM 833 C C . PHE A 1 110 ? 1.760 8.362 2.446 1.00 87.88 110 PHE A C 1
ATOM 835 O O . PHE A 1 110 ? 1.648 7.685 3.470 1.00 87.88 110 PHE A O 1
ATOM 842 N N . CYS A 1 111 ? 1.942 7.820 1.241 1.00 91.31 111 CYS A N 1
ATOM 843 C CA . CYS A 1 111 ? 1.990 6.384 0.996 1.00 91.31 111 CYS A CA 1
ATOM 844 C C . CYS A 1 111 ? 2.925 6.079 -0.177 1.00 91.31 111 CYS A C 1
ATOM 846 O O . CYS A 1 111 ? 2.688 6.497 -1.312 1.00 91.31 111 CYS A O 1
ATOM 848 N N . ARG A 1 112 ? 4.045 5.412 0.114 1.00 89.94 112 ARG A N 1
ATOM 849 C CA . ARG A 1 112 ? 5.100 5.131 -0.870 1.00 89.94 112 ARG A CA 1
ATOM 850 C C . ARG A 1 112 ? 5.505 3.668 -0.849 1.00 89.94 112 ARG A C 1
ATOM 852 O O . ARG A 1 112 ? 5.333 2.988 0.162 1.00 89.94 112 ARG A O 1
ATOM 859 N N . SER A 1 113 ? 6.108 3.214 -1.943 1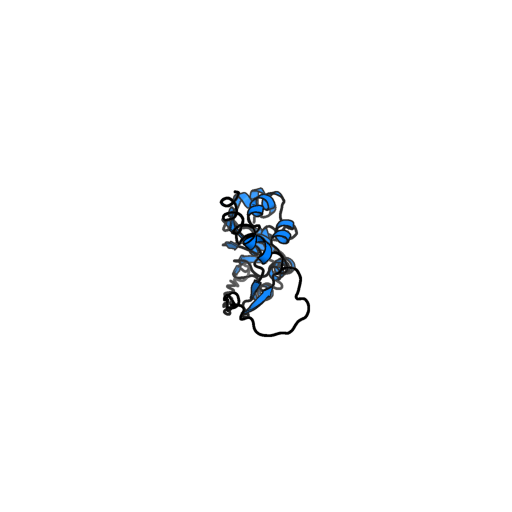.00 89.44 113 SER A N 1
ATOM 860 C CA . SER A 1 113 ? 6.699 1.886 -2.057 1.00 89.44 113 SER A CA 1
ATOM 861 C C . SER A 1 113 ? 5.683 0.803 -1.692 1.00 89.44 113 SER A C 1
ATOM 863 O O . SER A 1 113 ? 4.564 0.795 -2.194 1.00 89.44 113 SER A O 1
ATOM 865 N N . GLY A 1 114 ? 6.040 -0.081 -0.766 1.00 88.50 114 GLY A N 1
ATOM 866 C CA . GLY A 1 114 ? 5.178 -1.103 -0.210 1.00 88.50 114 GLY A CA 1
ATOM 867 C C . GLY A 1 114 ? 3.821 -0.619 0.313 1.00 88.50 114 GLY A C 1
ATOM 868 O O . GLY A 1 114 ? 2.871 -1.388 0.279 1.00 88.50 114 GLY A O 1
ATOM 869 N N . CYS A 1 115 ? 3.689 0.644 0.739 1.00 92.38 115 CYS A N 1
ATOM 870 C CA . CYS A 1 115 ? 2.378 1.205 1.074 1.00 92.38 115 CYS A CA 1
ATOM 871 C C . CYS A 1 115 ? 1.533 1.375 -0.188 1.00 92.38 115 CYS A C 1
ATOM 873 O O . CYS A 1 115 ? 0.394 0.940 -0.217 1.00 92.38 115 CYS A O 1
ATOM 875 N N . ALA A 1 116 ? 2.090 1.941 -1.259 1.00 94.62 116 ALA A N 1
ATOM 876 C CA . ALA A 1 116 ? 1.357 2.085 -2.514 1.00 94.62 116 ALA A CA 1
ATOM 877 C C . ALA A 1 116 ? 0.959 0.710 -3.084 1.00 94.62 116 ALA A C 1
ATOM 879 O O . ALA A 1 116 ? -0.162 0.538 -3.556 1.00 94.62 116 ALA A O 1
ATOM 880 N N . TRP A 1 117 ? 1.835 -0.292 -2.941 1.00 93.31 117 TRP A N 1
ATOM 881 C CA . TRP A 1 117 ? 1.525 -1.682 -3.283 1.00 93.31 117 TRP A CA 1
ATOM 882 C C . TRP A 1 117 ? 0.422 -2.296 -2.410 1.00 93.31 117 TRP A C 1
ATOM 884 O O . TRP A 1 117 ? -0.385 -3.048 -2.939 1.00 93.31 117 TRP A O 1
ATOM 894 N N . LEU A 1 118 ? 0.354 -1.968 -1.114 1.00 93.12 118 LEU A N 1
ATOM 895 C CA . LEU A 1 118 ? -0.732 -2.399 -0.223 1.00 93.12 118 LEU A CA 1
ATOM 896 C C . LEU A 1 118 ? -2.094 -1.924 -0.736 1.00 93.12 118 LEU A C 1
ATOM 898 O O . LEU A 1 118 ? -3.023 -2.716 -0.825 1.00 93.12 118 LEU A O 1
ATOM 902 N N . VAL A 1 119 ? -2.194 -0.638 -1.081 1.00 94.75 119 VAL A N 1
ATOM 903 C CA . VAL A 1 119 ? -3.449 -0.021 -1.543 1.00 94.75 119 VAL A CA 1
ATOM 904 C C . VAL A 1 119 ? -3.864 -0.547 -2.915 1.00 94.75 119 VAL A C 1
ATOM 906 O O . VAL A 1 119 ? -5.044 -0.754 -3.169 1.00 94.75 119 VAL A O 1
ATOM 909 N N . ALA A 1 120 ? -2.896 -0.752 -3.809 1.00 94.81 120 ALA A N 1
ATOM 910 C CA . ALA A 1 120 ? -3.149 -1.190 -5.177 1.00 94.81 120 ALA A CA 1
ATOM 911 C C . ALA A 1 120 ? -3.466 -2.690 -5.306 1.00 94.81 120 ALA A C 1
ATOM 913 O O . ALA A 1 120 ? -3.864 -3.139 -6.383 1.00 94.81 120 ALA A O 1
ATOM 914 N N . ASN A 1 121 ? -3.255 -3.476 -4.249 1.00 93.69 121 ASN A N 1
ATOM 915 C CA . ASN A 1 121 ? -3.424 -4.919 -4.304 1.00 93.69 121 ASN A CA 1
ATOM 916 C C . ASN A 1 121 ? -4.912 -5.300 -4.389 1.00 93.69 121 ASN A C 1
ATOM 918 O O . ASN A 1 121 ? -5.701 -4.974 -3.502 1.00 93.69 121 ASN A O 1
ATOM 922 N N . VAL A 1 122 ? -5.285 -6.018 -5.450 1.00 90.44 122 VAL A N 1
ATOM 923 C CA . VAL A 1 122 ? -6.672 -6.448 -5.698 1.00 90.44 122 VAL A CA 1
ATOM 924 C C . VAL A 1 122 ? -7.167 -7.496 -4.699 1.00 90.44 122 VAL A C 1
ATOM 926 O O . VAL A 1 122 ? -8.370 -7.593 -4.483 1.00 90.44 122 VAL A O 1
ATOM 929 N N . ASP A 1 123 ? -6.260 -8.233 -4.055 1.00 89.25 123 ASP A N 1
ATOM 930 C CA . ASP A 1 123 ? -6.587 -9.273 -3.071 1.00 89.25 123 ASP A CA 1
ATOM 931 C C . ASP A 1 123 ? -6.801 -8.713 -1.650 1.00 89.25 123 ASP A C 1
ATOM 933 O O . ASP A 1 123 ? -7.059 -9.469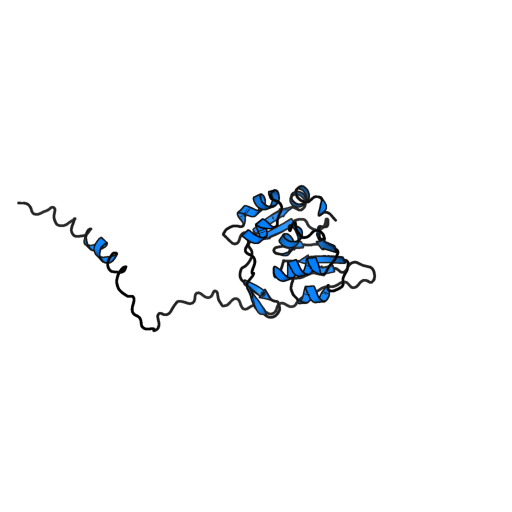 -0.713 1.00 89.25 123 ASP A O 1
ATOM 937 N N . ILE A 1 124 ? -6.639 -7.401 -1.457 1.00 90.19 124 ILE A N 1
ATOM 938 C CA . ILE A 1 124 ? -6.719 -6.738 -0.150 1.00 90.19 124 ILE A CA 1
ATOM 939 C C . ILE A 1 124 ? -7.841 -5.713 -0.210 1.00 90.19 124 ILE A C 1
ATOM 941 O O . ILE A 1 124 ? -7.605 -4.644 -0.739 1.00 90.19 124 ILE A O 1
ATOM 945 N N . ASP A 1 125 ? -9.031 -5.978 0.319 1.00 91.94 125 ASP A N 1
ATOM 946 C CA . ASP A 1 125 ? -10.231 -5.123 0.186 1.00 91.94 125 ASP A CA 1
ATOM 947 C C . ASP A 1 125 ? -10.433 -4.115 1.333 1.00 91.94 125 ASP A C 1
ATOM 949 O O . ASP A 1 125 ? -11.205 -3.166 1.229 1.00 91.94 125 ASP A O 1
ATOM 953 N N . ASN A 1 126 ? -9.692 -4.269 2.423 1.00 94.06 126 ASN A N 1
ATOM 954 C CA . ASN A 1 126 ? -9.855 -3.507 3.658 1.00 94.06 126 ASN A CA 1
ATOM 955 C C . ASN A 1 126 ? -9.006 -2.224 3.750 1.00 94.06 126 ASN A C 1
ATOM 957 O O . ASN A 1 126 ? -8.751 -1.720 4.849 1.00 94.06 126 ASN A O 1
ATOM 961 N N . VAL A 1 127 ? -8.547 -1.695 2.615 1.00 95.75 127 VAL A N 1
ATOM 962 C CA . VAL A 1 127 ? -7.671 -0.514 2.540 1.00 95.75 127 VAL A CA 1
ATOM 963 C C . VAL A 1 127 ? -8.338 0.566 1.695 1.00 95.75 127 VAL A C 1
ATOM 965 O O . VAL A 1 127 ? -8.739 0.281 0.570 1.00 95.75 127 VAL A O 1
ATOM 968 N N . CYS A 1 128 ? -8.403 1.800 2.196 1.00 96.19 128 CYS A N 1
ATOM 969 C CA . CYS A 1 128 ? -8.873 2.975 1.454 1.00 96.19 128 CYS A CA 1
ATOM 970 C C . CYS A 1 128 ? -7.907 4.161 1.639 1.00 96.19 128 CYS A C 1
ATOM 972 O O . CYS A 1 128 ? -7.099 4.170 2.571 1.00 96.19 128 CYS A O 1
ATOM 974 N N . ILE A 1 129 ? -7.962 5.159 0.756 1.00 96.56 129 ILE A N 1
ATOM 975 C CA . ILE A 1 129 ? -7.152 6.383 0.801 1.00 96.56 129 ILE A CA 1
ATOM 976 C C . ILE A 1 129 ? -8.025 7.606 1.092 1.00 96.56 129 ILE A C 1
ATOM 978 O O . ILE A 1 129 ? -9.087 7.781 0.493 1.00 96.56 129 ILE A O 1
ATOM 982 N N . ASP A 1 130 ? -7.560 8.473 1.989 1.00 94.94 130 ASP A N 1
ATOM 983 C CA . ASP A 1 130 ? -8.255 9.721 2.313 1.00 94.94 130 ASP A CA 1
ATOM 984 C C . ASP A 1 130 ? -7.923 10.860 1.321 1.00 94.94 130 ASP A C 1
ATOM 986 O O . ASP A 1 130 ? -7.121 10.721 0.389 1.00 94.94 130 ASP A O 1
ATOM 990 N N . GLU A 1 131 ? -8.540 12.026 1.518 1.00 94.62 131 GLU A N 1
ATOM 991 C CA . GLU A 1 131 ? -8.304 13.231 0.705 1.00 94.62 131 GLU A CA 1
ATOM 992 C C . GLU A 1 131 ? -6.915 13.873 0.903 1.00 94.62 131 GLU A C 1
ATOM 994 O O . GLU A 1 131 ? -6.484 14.714 0.100 1.00 94.62 131 GLU A O 1
ATOM 999 N N . SER A 1 132 ? -6.205 13.511 1.976 1.00 94.44 132 SER A N 1
ATOM 1000 C CA . SER A 1 132 ? -4.881 14.051 2.293 1.00 94.44 132 SER A CA 1
ATOM 1001 C C . SER A 1 132 ? -3.781 13.413 1.442 1.00 94.44 132 SER A C 1
ATOM 1003 O O . SER A 1 132 ? -2.736 14.034 1.220 1.00 94.44 132 SER A O 1
ATOM 1005 N N . ILE A 1 133 ? -4.021 12.215 0.900 1.00 95.31 133 ILE A N 1
ATOM 1006 C CA . ILE A 1 133 ? -3.151 11.589 -0.096 1.00 95.31 133 ILE A CA 1
ATOM 1007 C C . ILE A 1 133 ? -3.311 12.299 -1.434 1.00 95.31 133 ILE A C 1
ATOM 1009 O O . ILE A 1 133 ? -4.364 12.257 -2.052 1.00 95.31 133 ILE A O 1
ATOM 1013 N N . LYS A 1 134 ? -2.241 12.937 -1.913 1.00 94.06 134 LYS A N 1
ATOM 1014 C CA . LYS A 1 134 ? -2.220 13.559 -3.250 1.00 94.06 134 LYS A CA 1
ATOM 1015 C C . LYS A 1 134 ? -1.594 12.668 -4.314 1.00 94.06 134 LYS A C 1
ATOM 1017 O O . LYS A 1 134 ? -1.964 12.742 -5.478 1.00 94.06 134 LYS A O 1
ATOM 1022 N N . VAL A 1 135 ? -0.632 11.841 -3.912 1.00 94.06 135 VAL A N 1
ATOM 1023 C CA . VAL A 1 135 ? 0.161 11.003 -4.813 1.00 94.06 135 VAL A CA 1
ATOM 1024 C C . VAL A 1 135 ? 0.492 9.683 -4.126 1.00 94.06 135 VAL A C 1
ATOM 1026 O O . VAL A 1 135 ? 0.899 9.669 -2.960 1.00 94.06 135 VAL A O 1
ATOM 1029 N N . LEU A 1 136 ? 0.371 8.595 -4.882 1.00 94.88 136 LEU A N 1
ATOM 1030 C CA . LEU A 1 136 ? 0.900 7.274 -4.571 1.00 94.88 136 LEU A CA 1
ATOM 1031 C C . LEU A 1 136 ? 2.204 7.069 -5.337 1.00 94.88 136 LEU A C 1
ATOM 1033 O O . LEU A 1 136 ? 2.265 7.240 -6.554 1.00 94.88 136 LEU A O 1
ATOM 1037 N N . THR A 1 137 ? 3.258 6.701 -4.616 1.00 93.19 137 THR A N 1
ATOM 1038 C CA . THR A 1 137 ? 4.584 6.499 -5.203 1.00 93.19 137 THR A CA 1
ATOM 1039 C C . THR A 1 137 ? 4.919 5.017 -5.267 1.00 93.19 137 THR A C 1
ATOM 1041 O O . THR A 1 137 ? 5.087 4.380 -4.227 1.00 93.19 137 THR A O 1
ATOM 1044 N N . PHE A 1 138 ? 5.113 4.494 -6.471 1.00 92.44 138 PHE A N 1
ATOM 1045 C CA . PHE A 1 138 ? 5.566 3.133 -6.736 1.00 92.44 138 PHE A CA 1
ATOM 1046 C C . PHE A 1 138 ? 7.038 3.139 -7.134 1.00 92.44 138 PHE A C 1
ATOM 1048 O O . PHE A 1 138 ? 7.506 4.055 -7.805 1.00 92.44 138 PHE A O 1
ATOM 1055 N N . HIS A 1 139 ? 7.769 2.103 -6.744 1.00 87.31 139 HIS A N 1
ATOM 1056 C CA . HIS A 1 139 ? 9.093 1.824 -7.285 1.00 87.31 139 HIS A CA 1
ATOM 1057 C C . HIS A 1 139 ? 9.333 0.315 -7.328 1.00 87.31 139 HIS A C 1
ATOM 1059 O O . HIS A 1 139 ? 8.567 -0.458 -6.737 1.00 87.31 139 HIS A O 1
ATOM 1065 N N . THR A 1 140 ? 10.394 -0.100 -8.019 1.00 84.38 140 THR A N 1
ATOM 1066 C CA . THR A 1 140 ? 10.804 -1.507 -8.088 1.00 84.38 140 THR A CA 1
ATOM 1067 C C . THR A 1 140 ? 10.993 -2.120 -6.707 1.00 84.38 140 THR A C 1
ATOM 1069 O O . THR A 1 140 ? 11.485 -1.473 -5.778 1.00 84.38 140 THR A O 1
ATOM 1072 N N . ALA A 1 141 ? 10.613 -3.391 -6.560 1.00 79.38 141 ALA A N 1
ATOM 1073 C CA . ALA A 1 141 ? 10.854 -4.131 -5.332 1.00 79.38 141 ALA A CA 1
ATOM 1074 C C . ALA A 1 141 ? 12.364 -4.217 -5.077 1.00 79.38 141 ALA A C 1
ATOM 1076 O O . ALA A 1 141 ? 13.118 -4.783 -5.873 1.00 79.38 141 ALA A O 1
ATOM 1077 N N . VAL A 1 142 ? 12.810 -3.662 -3.952 1.00 74.38 142 VAL A N 1
ATOM 1078 C CA . VAL A 1 142 ? 14.220 -3.713 -3.570 1.00 74.38 142 VAL A CA 1
ATOM 1079 C C . VAL A 1 142 ? 14.522 -5.124 -3.077 1.00 74.38 142 VAL A C 1
ATOM 1081 O O . VAL A 1 142 ? 13.896 -5.614 -2.138 1.00 74.38 142 VAL A O 1
ATOM 1084 N N . ARG A 1 143 ? 15.491 -5.796 -3.710 1.00 64.88 143 ARG A N 1
ATOM 1085 C CA . ARG A 1 143 ? 15.853 -7.182 -3.366 1.00 64.88 143 ARG A CA 1
ATOM 1086 C C . ARG A 1 143 ? 16.375 -7.332 -1.940 1.00 64.88 143 ARG A C 1
ATOM 1088 O O . ARG A 1 143 ? 16.221 -8.402 -1.369 1.00 64.88 143 ARG A O 1
ATOM 1095 N N . GLN A 1 144 ? 16.983 -6.292 -1.375 1.00 62.03 144 GLN A N 1
ATOM 1096 C CA . GLN A 1 144 ? 17.481 -6.279 -0.002 1.00 62.03 144 GLN A CA 1
ATOM 1097 C C . GLN A 1 144 ? 16.943 -5.056 0.735 1.00 62.03 144 GLN A C 1
ATOM 1099 O O . GLN A 1 144 ? 17.185 -3.924 0.326 1.00 62.03 144 GLN A O 1
ATOM 1104 N N . VAL A 1 145 ? 16.229 -5.285 1.832 1.00 62.34 145 VAL A N 1
ATOM 1105 C CA . VAL A 1 145 ? 15.688 -4.231 2.693 1.00 62.34 145 VAL A CA 1
ATOM 1106 C C . VAL A 1 145 ? 16.316 -4.368 4.077 1.00 62.34 145 VAL A C 1
ATOM 1108 O O . VAL A 1 145 ? 16.432 -5.469 4.614 1.00 62.34 145 VAL A O 1
ATOM 1111 N N . CYS A 1 146 ? 16.732 -3.250 4.666 1.00 58.88 146 CYS A N 1
ATOM 1112 C CA . CYS A 1 146 ? 17.177 -3.212 6.056 1.00 58.88 146 CYS A CA 1
ATOM 1113 C C . CYS A 1 146 ? 15.962 -3.202 6.996 1.00 58.88 146 CYS A C 1
ATOM 1115 O O . CYS A 1 146 ? 15.111 -2.316 6.898 1.00 58.88 146 CYS A O 1
ATOM 1117 N N . LYS A 1 147 ? 15.905 -4.141 7.946 1.00 57.44 147 LYS A N 1
ATOM 1118 C CA . LYS A 1 147 ? 15.043 -4.030 9.132 1.00 57.44 147 LYS A CA 1
ATOM 1119 C C . LYS A 1 147 ? 15.565 -2.929 10.056 1.00 57.44 147 LYS A C 1
ATO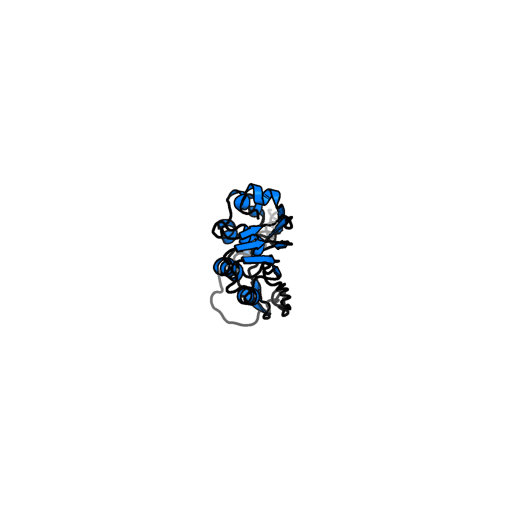M 1121 O O . LYS A 1 147 ? 16.756 -2.619 10.080 1.00 57.44 147 LYS A O 1
ATOM 1126 N N . TYR A 1 148 ? 14.684 -2.425 10.917 1.00 53.62 148 TYR A N 1
ATOM 1127 C CA . TYR A 1 148 ? 15.044 -1.534 12.022 1.00 53.62 148 TYR A CA 1
ATOM 1128 C C . TYR A 1 148 ? 16.033 -2.153 13.023 1.00 53.62 148 TYR A C 1
ATOM 1130 O O . TYR A 1 148 ? 16.809 -1.430 13.641 1.00 53.62 148 TYR A O 1
ATOM 1138 N N . SER A 1 149 ? 16.059 -3.485 13.136 1.00 54.31 149 SER A N 1
ATOM 1139 C CA . SER A 1 149 ? 17.058 -4.229 13.915 1.00 54.31 149 SER A CA 1
ATOM 1140 C C . SER A 1 149 ? 18.478 -4.164 13.333 1.00 54.31 149 SER A C 1
ATOM 1142 O O . SER A 1 149 ? 19.408 -4.665 13.957 1.00 54.31 149 SER A O 1
ATOM 1144 N N . GLY A 1 150 ? 18.657 -3.588 12.138 1.00 57.16 150 GLY A N 1
ATOM 1145 C CA . GLY A 1 150 ? 19.917 -3.615 11.391 1.00 57.16 150 GLY A CA 1
ATOM 1146 C C . GLY A 1 150 ? 20.126 -4.903 10.583 1.00 57.16 150 GLY A C 1
ATOM 1147 O O . GLY A 1 150 ? 21.115 -5.031 9.867 1.00 57.16 150 GLY A O 1
ATOM 1148 N N . GLU A 1 151 ? 19.196 -5.856 10.662 1.00 63.28 151 GLU A N 1
ATOM 1149 C CA . GLU A 1 151 ? 19.231 -7.103 9.896 1.00 63.28 151 GLU A CA 1
ATOM 1150 C C . GLU A 1 151 ? 18.846 -6.856 8.426 1.00 63.28 151 GLU A C 1
ATOM 1152 O O . GLU A 1 151 ? 17.893 -6.130 8.132 1.00 63.28 151 GLU A O 1
ATOM 1157 N N . ARG A 1 152 ? 19.565 -7.484 7.489 1.00 62.59 152 ARG A N 1
ATOM 1158 C CA . ARG A 1 152 ? 19.203 -7.482 6.065 1.00 62.59 152 ARG A CA 1
ATOM 1159 C C . ARG A 1 152 ? 18.184 -8.574 5.785 1.00 62.59 152 ARG A C 1
ATOM 1161 O O . ARG A 1 152 ? 18.405 -9.730 6.131 1.00 62.59 152 ARG A O 1
ATOM 1168 N N . VAL A 1 153 ? 17.114 -8.217 5.092 1.00 63.06 153 VAL A N 1
ATOM 1169 C CA . VAL A 1 153 ? 16.086 -9.160 4.651 1.00 63.06 153 VAL A CA 1
ATOM 1170 C C . VAL A 1 153 ? 16.022 -9.138 3.141 1.00 63.06 153 VAL A C 1
ATOM 1172 O O . VAL A 1 153 ? 16.037 -8.072 2.523 1.00 63.06 153 VAL A O 1
ATOM 1175 N N . VAL A 1 154 ? 15.939 -10.321 2.547 1.00 59.91 154 VAL A N 1
ATOM 1176 C CA . VAL A 1 154 ? 15.707 -10.459 1.114 1.00 59.91 154 VAL A CA 1
ATOM 1177 C C . VAL A 1 154 ? 14.207 -10.369 0.860 1.00 59.91 154 VAL A C 1
ATOM 1179 O O . VAL A 1 154 ? 13.430 -11.097 1.474 1.00 59.91 154 VAL A O 1
ATOM 1182 N N . SER A 1 155 ? 13.791 -9.470 -0.031 1.00 63.97 155 SER A N 1
ATOM 1183 C CA . SER A 1 155 ? 12.402 -9.447 -0.493 1.00 63.97 155 SER A CA 1
ATOM 1184 C C . SER A 1 155 ? 12.148 -10.666 -1.377 1.00 63.97 155 SER A C 1
ATOM 1186 O O . SER A 1 155 ? 12.784 -10.824 -2.419 1.00 63.97 155 SER A O 1
ATOM 1188 N N . GLU A 1 156 ? 11.203 -11.517 -0.981 1.00 64.06 156 GLU A N 1
ATOM 1189 C CA . GLU A 1 156 ? 10.827 -12.719 -1.740 1.00 64.06 156 GLU A CA 1
ATOM 1190 C C . GLU A 1 156 ? 9.985 -12.402 -2.990 1.00 64.06 156 GLU A C 1
ATOM 1192 O O . GLU A 1 156 ? 9.930 -13.201 -3.934 1.00 64.06 156 GLU A O 1
ATOM 1197 N N . LYS A 1 157 ? 9.329 -11.231 -3.024 1.00 71.50 157 LYS A N 1
ATOM 1198 C CA . LYS A 1 157 ? 8.561 -10.770 -4.187 1.00 71.50 157 LYS A CA 1
ATOM 1199 C C . LYS A 1 157 ? 9.401 -9.868 -5.082 1.00 71.50 157 LYS A C 1
ATOM 1201 O O . LYS A 1 157 ? 10.028 -8.914 -4.619 1.00 71.50 157 LYS A O 1
ATOM 1206 N N . THR A 1 158 ? 9.362 -10.176 -6.374 1.00 81.81 158 THR A N 1
ATOM 1207 C CA . THR A 1 158 ? 9.909 -9.339 -7.441 1.00 81.81 158 THR A CA 1
ATOM 1208 C C . THR A 1 158 ? 8.874 -8.303 -7.881 1.00 81.81 158 THR A C 1
ATOM 1210 O O . THR A 1 158 ? 7.683 -8.453 -7.598 1.00 81.81 158 THR A O 1
ATOM 1213 N N . THR A 1 159 ? 9.312 -7.256 -8.582 1.00 85.50 159 THR A N 1
ATOM 1214 C CA . THR A 1 159 ? 8.410 -6.237 -9.142 1.00 85.50 159 THR A CA 1
ATOM 1215 C C . THR A 1 159 ? 7.352 -6.869 -10.049 1.00 85.50 159 THR A C 1
ATOM 1217 O O . THR A 1 159 ? 6.192 -6.485 -9.977 1.00 85.50 159 THR A O 1
ATOM 1220 N N . GLU A 1 160 ? 7.711 -7.886 -10.835 1.00 87.69 160 GLU A N 1
ATOM 1221 C CA . GLU A 1 160 ? 6.783 -8.623 -11.702 1.00 87.69 160 GLU A CA 1
ATOM 1222 C C . GLU A 1 160 ? 5.638 -9.250 -10.899 1.00 87.69 160 GLU A C 1
ATOM 1224 O O . GLU A 1 160 ? 4.474 -9.047 -11.230 1.00 87.69 160 GLU A O 1
ATOM 1229 N N . LYS A 1 161 ? 5.949 -9.922 -9.783 1.00 88.31 161 LYS A N 1
ATOM 1230 C CA . LYS A 1 161 ? 4.920 -10.514 -8.913 1.00 88.31 161 LYS A CA 1
ATOM 1231 C C . LYS A 1 161 ? 4.013 -9.466 -8.265 1.00 88.31 161 LYS A C 1
ATOM 1233 O O . LYS A 1 161 ? 2.857 -9.759 -7.988 1.00 88.31 161 LYS A O 1
ATOM 1238 N N . LEU A 1 162 ? 4.529 -8.270 -7.975 1.00 88.75 162 LEU A N 1
ATOM 1239 C CA . LEU A 1 162 ? 3.709 -7.170 -7.454 1.00 88.75 162 LEU A CA 1
ATOM 1240 C C . LEU A 1 162 ? 2.789 -6.606 -8.543 1.00 88.75 162 LEU A C 1
ATOM 1242 O O . LEU A 1 162 ? 1.615 -6.355 -8.284 1.00 88.75 162 LEU A O 1
ATOM 1246 N N . LEU A 1 163 ? 3.286 -6.487 -9.775 1.00 92.38 163 LEU A N 1
ATOM 1247 C CA . LEU A 1 163 ? 2.488 -6.085 -10.934 1.00 92.38 163 LEU A CA 1
ATOM 1248 C C . LEU A 1 163 ? 1.361 -7.079 -11.249 1.00 92.38 163 LEU A C 1
ATOM 1250 O O . LEU A 1 163 ? 0.340 -6.680 -11.804 1.00 92.38 163 LEU A O 1
ATOM 1254 N N . ASP A 1 164 ? 1.526 -8.365 -10.931 1.00 92.38 164 ASP A N 1
ATOM 1255 C CA . ASP A 1 164 ? 0.478 -9.382 -11.114 1.00 92.38 164 ASP A CA 1
ATOM 1256 C C . ASP A 1 164 ? -0.683 -9.228 -10.113 1.00 92.38 164 ASP A C 1
ATOM 1258 O O . ASP A 1 164 ? -1.767 -9.745 -10.360 1.00 92.38 164 ASP A O 1
ATOM 1262 N N . SER A 1 165 ? -0.478 -8.491 -9.016 1.00 91.62 165 SER A N 1
ATOM 1263 C CA . SER A 1 165 ? -1.484 -8.265 -7.964 1.00 91.62 165 SER A CA 1
ATOM 1264 C C . SER A 1 165 ? -2.261 -6.951 -8.092 1.00 91.62 165 SER A C 1
ATOM 1266 O O . SER A 1 165 ? -3.021 -6.603 -7.194 1.00 91.62 165 SER A O 1
ATOM 1268 N N . VAL A 1 166 ? -2.074 -6.191 -9.175 1.00 94.50 166 VAL A N 1
ATOM 1269 C CA . VAL A 1 166 ? -2.783 -4.919 -9.400 1.00 94.50 166 VAL A CA 1
ATOM 1270 C C . VAL A 1 166 ? -3.739 -5.011 -10.588 1.00 94.50 166 VAL A C 1
ATOM 1272 O O . VAL A 1 166 ? -3.612 -5.883 -11.448 1.00 94.50 166 VAL A O 1
ATOM 1275 N N . HIS A 1 167 ? -4.687 -4.078 -10.664 1.00 96.25 167 HIS A N 1
ATOM 1276 C CA . HIS A 1 167 ? -5.629 -3.968 -11.769 1.00 96.25 167 HIS A CA 1
ATOM 1277 C C . HIS A 1 167 ? -4.877 -3.802 -13.105 1.00 96.25 167 HIS A C 1
ATOM 1279 O O . HIS A 1 167 ? -3.895 -3.051 -13.156 1.00 96.25 167 HIS A O 1
ATOM 1285 N N . PRO A 1 168 ? -5.327 -4.431 -14.210 1.00 95.88 168 PRO A N 1
ATOM 1286 C CA . PRO A 1 168 ? -4.631 -4.371 -15.497 1.00 95.88 168 PRO A CA 1
ATOM 1287 C C . PRO A 1 168 ? -4.384 -2.953 -16.025 1.00 95.88 168 PRO A C 1
ATOM 1289 O O . PRO A 1 168 ? -3.387 -2.714 -16.702 1.00 95.88 168 PRO A O 1
ATOM 1292 N N . GLU A 1 169 ? -5.269 -2.002 -15.727 1.00 95.50 169 GLU A N 1
ATOM 1293 C CA . GLU A 1 169 ? -5.076 -0.602 -16.125 1.00 95.50 169 GLU A CA 1
ATOM 1294 C C . GLU A 1 169 ? -3.960 0.074 -15.334 1.00 95.50 169 GLU A C 1
ATOM 1296 O O . GLU A 1 169 ? -3.104 0.725 -15.929 1.00 95.50 169 GLU A O 1
ATOM 1301 N N . LEU A 1 170 ? -3.898 -0.152 -14.017 1.00 95.81 170 LEU A N 1
ATOM 1302 C CA . LEU A 1 170 ? -2.793 0.352 -13.207 1.00 95.81 170 LEU A CA 1
ATOM 1303 C C . LEU A 1 170 ? -1.480 -0.326 -13.609 1.00 95.81 170 LEU A C 1
ATOM 1305 O O . LEU A 1 170 ? -0.454 0.344 -13.701 1.00 95.81 170 LEU A O 1
ATOM 1309 N N . ARG A 1 171 ? -1.507 -1.631 -13.919 1.00 95.31 171 ARG A N 1
ATOM 1310 C CA . ARG A 1 171 ? -0.330 -2.365 -14.403 1.00 95.31 171 ARG A CA 1
ATOM 1311 C C . ARG A 1 171 ? 0.320 -1.656 -15.589 1.00 95.31 171 ARG A C 1
ATOM 1313 O O . ARG A 1 171 ? 1.527 -1.460 -15.546 1.00 95.31 171 ARG A O 1
ATOM 1320 N N . LYS A 1 172 ? -0.457 -1.224 -16.591 1.00 93.25 172 LYS A N 1
ATOM 1321 C CA . LYS A 1 172 ? 0.060 -0.496 -17.769 1.00 93.25 172 LYS A CA 1
ATOM 1322 C C . LYS A 1 172 ? 0.812 0.774 -17.372 1.00 93.25 172 LYS A C 1
ATOM 1324 O O . LYS A 1 172 ? 1.906 1.020 -17.871 1.00 93.25 172 LYS A O 1
ATOM 1329 N N . SER A 1 173 ? 0.270 1.542 -16.429 1.00 91.62 173 SER A N 1
ATOM 1330 C CA . SER A 1 173 ? 0.933 2.739 -15.892 1.00 91.62 173 SER A CA 1
ATOM 1331 C C . SER A 1 173 ? 2.218 2.413 -15.120 1.00 91.62 173 SER A C 1
ATOM 1333 O O . SER A 1 173 ? 3.097 3.264 -15.002 1.00 91.62 173 SER A O 1
ATOM 1335 N N . LEU A 1 174 ? 2.347 1.185 -14.610 1.00 92.19 174 LEU A N 1
ATOM 1336 C CA . LEU A 1 174 ? 3.484 0.715 -13.818 1.00 92.19 174 LEU A CA 1
ATOM 1337 C C . LEU A 1 174 ? 4.490 -0.151 -14.598 1.00 92.19 174 LEU A C 1
ATOM 1339 O O . LEU A 1 174 ? 5.548 -0.467 -14.055 1.00 92.19 174 LEU A O 1
ATOM 1343 N N . GLU A 1 175 ? 4.233 -0.501 -15.863 1.00 85.94 175 GLU A N 1
ATOM 1344 C CA . GLU A 1 175 ? 5.158 -1.294 -16.698 1.00 85.94 175 GLU A CA 1
ATOM 1345 C C . GLU A 1 175 ? 6.542 -0.643 -16.804 1.00 85.94 175 GLU A C 1
ATOM 1347 O O . GLU A 1 175 ? 7.564 -1.329 -16.859 1.00 85.94 175 GLU A O 1
ATOM 1352 N N . GLY A 1 176 ? 6.582 0.690 -16.735 1.00 83.38 176 GLY A N 1
ATOM 1353 C CA . GLY A 1 176 ? 7.811 1.469 -16.722 1.00 83.38 176 GLY A CA 1
ATOM 1354 C C . GLY A 1 176 ? 8.734 1.198 -15.531 1.00 83.38 176 GLY A C 1
ATOM 1355 O O . GLY A 1 176 ? 9.857 1.691 -15.571 1.00 83.38 176 GLY A O 1
ATOM 1356 N N . LEU A 1 177 ? 8.305 0.448 -14.505 1.00 84.25 177 LEU A N 1
ATOM 1357 C CA . LEU A 1 177 ? 9.145 0.037 -13.376 1.00 84.25 177 LEU A CA 1
ATOM 1358 C C . LEU A 1 177 ? 10.178 -1.032 -13.751 1.00 84.25 177 LEU A C 1
ATOM 1360 O O . LEU A 1 177 ? 11.173 -1.162 -13.055 1.00 84.25 177 LEU A O 1
ATOM 1364 N N . LEU A 1 178 ? 9.988 -1.805 -14.818 1.00 81.12 178 LEU A N 1
ATOM 1365 C CA . LEU A 1 178 ? 10.967 -2.819 -15.226 1.00 81.12 178 LEU A CA 1
ATOM 1366 C C . LEU A 1 178 ? 11.951 -2.231 -16.261 1.00 81.12 178 LEU A C 1
ATOM 1368 O O . LEU A 1 178 ? 11.509 -1.491 -17.143 1.00 81.12 178 LEU A O 1
ATOM 1372 N N . PRO A 1 179 ? 13.266 -2.552 -16.234 1.00 66.56 179 PRO A N 1
ATOM 1373 C CA . PRO A 1 179 ? 14.011 -3.367 -15.259 1.00 66.56 179 PRO A CA 1
ATOM 1374 C C . PRO A 1 179 ? 14.780 -2.568 -14.178 1.00 66.56 179 PRO A C 1
ATOM 1376 O O . PRO A 1 179 ? 15.306 -3.174 -13.246 1.00 66.56 179 PRO A O 1
ATOM 1379 N N . ASP A 1 180 ? 14.873 -1.240 -14.299 1.00 61.94 180 ASP A N 1
ATOM 1380 C CA . ASP A 1 180 ? 15.738 -0.389 -13.463 1.00 61.94 180 ASP A CA 1
ATOM 1381 C C . ASP A 1 180 ? 14.991 0.283 -12.298 1.00 61.94 180 ASP A C 1
ATOM 1383 O O . ASP A 1 180 ? 13.771 0.417 -12.334 1.00 61.94 180 ASP A O 1
ATOM 1387 N N . GLU A 1 181 ? 15.735 0.750 -11.283 1.00 63.59 181 GLU A N 1
ATOM 1388 C CA . GLU A 1 181 ? 15.265 1.524 -10.115 1.00 63.59 181 GLU A CA 1
ATOM 1389 C C . GLU A 1 181 ? 14.534 2.813 -10.513 1.00 63.59 181 GLU A C 1
ATOM 1391 O O . GLU A 1 181 ? 15.063 3.925 -10.476 1.00 63.59 181 GLU A O 1
ATOM 1396 N N . ARG A 1 182 ? 13.283 2.649 -10.922 1.00 73.62 182 ARG A N 1
ATOM 1397 C CA . ARG A 1 182 ? 12.404 3.721 -11.357 1.00 73.62 182 ARG A CA 1
ATOM 1398 C C . ARG A 1 182 ? 11.336 3.960 -10.323 1.00 73.62 182 ARG A C 1
ATOM 1400 O O . ARG A 1 182 ? 10.931 3.065 -9.584 1.00 73.62 182 ARG A O 1
ATOM 1407 N N . LEU A 1 183 ? 10.889 5.203 -10.302 1.00 86.31 183 LEU A N 1
ATOM 1408 C CA . LEU A 1 183 ? 9.858 5.681 -9.413 1.00 86.31 183 LEU A CA 1
ATOM 1409 C C . LEU A 1 183 ? 8.748 6.259 -10.283 1.00 86.31 183 LEU A C 1
ATOM 1411 O O . LEU A 1 183 ? 9.002 7.105 -11.139 1.00 86.31 183 LEU A O 1
ATOM 1415 N N . ILE A 1 184 ? 7.534 5.762 -10.084 1.00 90.81 184 ILE A N 1
ATOM 1416 C CA . ILE A 1 184 ? 6.336 6.208 -10.789 1.00 90.81 184 ILE A CA 1
ATOM 1417 C C . ILE A 1 184 ? 5.383 6.784 -9.755 1.00 90.81 184 ILE A C 1
ATOM 1419 O O . ILE A 1 184 ? 5.119 6.175 -8.720 1.00 90.81 184 ILE A O 1
ATOM 1423 N N . ASN A 1 185 ? 4.892 7.982 -10.038 1.00 94.62 185 ASN A N 1
ATOM 1424 C CA . ASN A 1 185 ? 3.907 8.666 -9.221 1.00 94.62 185 ASN A CA 1
ATOM 1425 C C . ASN A 1 185 ? 2.562 8.597 -9.932 1.00 94.62 185 ASN A C 1
ATOM 1427 O O . ASN A 1 185 ? 2.479 8.972 -11.097 1.00 94.62 185 ASN A O 1
ATOM 1431 N N . ILE A 1 186 ? 1.542 8.142 -9.216 1.00 95.75 186 ILE A N 1
ATOM 1432 C CA . ILE A 1 186 ? 0.150 8.139 -9.660 1.00 95.75 186 ILE A CA 1
ATOM 1433 C C . ILE A 1 186 ? -0.599 9.116 -8.760 1.00 95.75 186 ILE A C 1
ATOM 1435 O O . ILE A 1 186 ? -0.481 9.037 -7.532 1.00 95.75 186 ILE A O 1
ATOM 1439 N N . THR A 1 187 ? -1.319 10.070 -9.341 1.00 96.62 187 THR A N 1
ATOM 1440 C CA . THR A 1 187 ? -2.148 10.999 -8.557 1.00 96.62 187 THR A CA 1
ATOM 1441 C C . THR A 1 187 ? -3.313 10.263 -7.894 1.00 96.62 187 THR A C 1
ATOM 1443 O O . THR A 1 187 ? -3.694 9.166 -8.310 1.00 96.62 187 THR A O 1
ATOM 1446 N N . ARG A 1 188 ? -3.889 10.850 -6.840 1.00 95.75 188 ARG A N 1
ATOM 1447 C CA . ARG A 1 188 ? -5.074 10.286 -6.172 1.00 95.75 188 ARG A CA 1
ATOM 1448 C C . ARG A 1 188 ? -6.222 10.105 -7.164 1.00 95.75 188 ARG A C 1
ATOM 1450 O O . ARG A 1 188 ? -6.866 9.063 -7.170 1.00 95.75 188 ARG A O 1
ATOM 1457 N N . GLU A 1 189 ? -6.452 11.107 -8.001 1.00 97.50 189 GLU A N 1
ATOM 1458 C CA . GLU A 1 189 ? -7.533 11.138 -8.981 1.00 97.50 189 GLU A CA 1
ATOM 1459 C C . GLU A 1 189 ? -7.357 10.046 -10.042 1.00 97.50 189 GLU A C 1
ATOM 1461 O O . GLU A 1 189 ? -8.297 9.304 -10.324 1.00 97.50 189 GLU A O 1
ATOM 1466 N N . GLU A 1 190 ? -6.143 9.886 -10.581 1.00 97.25 190 GLU A N 1
ATOM 1467 C CA . GLU A 1 190 ? -5.828 8.786 -11.502 1.00 97.25 190 GLU A CA 1
ATOM 1468 C C . GLU A 1 190 ? -6.027 7.425 -10.831 1.00 97.25 190 GLU A C 1
ATOM 1470 O O . GLU A 1 190 ? -6.630 6.532 -11.424 1.00 97.25 190 GLU A O 1
ATOM 1475 N N . PHE A 1 191 ? -5.573 7.264 -9.586 1.00 97.38 191 PHE A N 1
ATOM 1476 C CA . PHE A 1 191 ? -5.730 6.010 -8.855 1.00 97.38 191 PHE A CA 1
ATOM 1477 C C . PHE A 1 191 ? -7.205 5.659 -8.621 1.00 97.38 191 PHE A C 1
ATOM 1479 O O . PHE A 1 191 ? -7.619 4.540 -8.919 1.00 97.38 191 PHE A O 1
ATOM 1486 N N . LEU A 1 192 ? -8.010 6.611 -8.146 1.00 97.38 192 LEU A N 1
ATOM 1487 C CA . LEU A 1 192 ? -9.434 6.397 -7.870 1.00 97.38 192 LEU A CA 1
ATOM 1488 C C . LEU A 1 192 ? -10.275 6.246 -9.140 1.00 97.38 192 LEU A C 1
ATOM 1490 O O . LEU A 1 192 ? -11.340 5.642 -9.088 1.00 97.38 192 LEU A O 1
ATOM 1494 N N . SER A 1 193 ? -9.796 6.723 -10.293 1.00 97.75 193 SER A N 1
ATOM 1495 C CA . SER A 1 193 ? -10.445 6.407 -11.572 1.00 97.75 193 SER A CA 1
ATOM 1496 C C . SER A 1 193 ? -10.388 4.911 -11.914 1.00 97.75 193 SER A C 1
ATOM 1498 O O . SER A 1 193 ? -11.279 4.410 -12.595 1.00 97.75 193 SER A O 1
ATOM 1500 N N . ILE A 1 194 ? -9.375 4.202 -11.399 1.00 97.12 194 ILE A N 1
ATOM 1501 C CA . ILE A 1 194 ? -9.186 2.752 -11.556 1.00 97.12 194 ILE A CA 1
ATOM 1502 C C . ILE A 1 194 ? -9.801 1.991 -10.371 1.00 97.12 194 ILE A C 1
ATOM 1504 O O . ILE A 1 194 ? -10.354 0.908 -10.549 1.00 97.12 194 ILE A O 1
ATOM 1508 N N . TYR A 1 195 ? -9.712 2.561 -9.167 1.00 96.44 195 TYR A N 1
ATOM 1509 C CA . TYR A 1 195 ? -10.166 1.967 -7.911 1.00 96.44 195 TYR A CA 1
ATOM 1510 C C . TYR A 1 195 ? -11.142 2.891 -7.157 1.00 96.44 195 TYR A C 1
ATOM 1512 O O . TYR A 1 195 ? -10.787 3.448 -6.112 1.00 96.44 195 TYR A O 1
ATOM 1520 N N . PRO A 1 196 ? -12.367 3.102 -7.664 1.00 95.81 196 PRO A N 1
ATOM 1521 C CA . PRO A 1 196 ? -13.311 4.044 -7.058 1.00 95.81 196 PRO A CA 1
ATOM 1522 C C . PRO A 1 196 ? -13.787 3.606 -5.664 1.00 95.81 196 PRO A C 1
ATOM 1524 O O . PRO A 1 196 ? -14.161 4.435 -4.843 1.00 95.81 196 PRO A O 1
ATOM 1527 N N . ASP A 1 197 ? -13.740 2.307 -5.376 1.00 94.81 197 ASP A N 1
ATOM 1528 C CA . ASP A 1 197 ? -14.064 1.698 -4.084 1.00 94.81 197 ASP A CA 1
ATOM 1529 C C . ASP A 1 197 ? -12.999 1.946 -3.001 1.00 94.81 197 ASP A C 1
ATOM 1531 O O . ASP A 1 197 ? -13.223 1.647 -1.830 1.00 94.81 197 ASP A O 1
ATOM 1535 N N . ARG A 1 198 ? -11.842 2.507 -3.375 1.00 95.25 198 ARG A N 1
ATOM 1536 C CA . ARG A 1 198 ? -10.729 2.799 -2.460 1.00 95.25 198 ARG A CA 1
ATOM 1537 C C . ARG A 1 198 ? -10.769 4.194 -1.873 1.00 95.25 198 ARG A C 1
ATOM 1539 O O . ARG A 1 198 ? -9.826 4.572 -1.185 1.00 95.25 198 ARG A O 1
ATOM 1546 N N . GLU A 1 199 ? -11.820 4.957 -2.117 1.00 96.12 199 GLU A N 1
ATOM 1547 C CA . GLU A 1 199 ? -12.037 6.229 -1.442 1.00 96.12 199 GLU A CA 1
ATOM 1548 C C . GLU A 1 199 ? -12.582 5.988 -0.025 1.00 96.12 199 GLU A C 1
ATOM 1550 O O . GLU A 1 199 ? -13.574 5.280 0.158 1.00 96.12 199 GLU A O 1
ATOM 1555 N N . CYS A 1 200 ? -11.904 6.557 0.979 1.00 91.56 200 CYS A N 1
ATOM 1556 C CA . CYS A 1 200 ? -12.543 6.866 2.254 1.00 91.56 200 CYS A CA 1
ATOM 1557 C C . CYS A 1 200 ? -13.275 8.220 2.108 1.00 91.56 200 CYS A C 1
ATOM 1559 O O . CYS A 1 200 ? -14.317 8.376 2.772 1.00 91.56 200 CYS A O 1
#

Foldseek 3Di:
DDPDPPPVVVVPVVVVVVVPVVPDDDDDDDDDDDPDPPPPPPPPQLAQDDQPQDWDPPPPDATEGEEEQDPVSLVVCAPEQEHEYAYQYYALVSLVSNLVRYQAYEYAQHAEANRLLSLQFPVRLRAAYEPRAFKYKYAWDDQWDQDSVSDIDGRPDGSVNSLVRGDPVVSVQCVVRPDDGDMGIDTPVNSCVRVVSRYD

Sequence (200 aa):
MLFTIGRRFFLITMIIVYETLFIMGSNIGKAQDSVISISNRDTYNCPPVKVNLSMSAETGKVPTVSGLMDQAMLDAVKGRERIRLSSPGGLVSSIEALAKIVNQIEITKFCRSGCAWLVANVDIDNVCIDESIKVLTFHTAVRQVCKYSGERVVSEKTTEKLLDSVHPELRKSLEGLLPDERLINITREEFLSIYPDREC

Mean predicted aligned error: 14.14 Å

Radius of gyration: 26.82 Å; Cα contacts (8 Å, |Δi|>4): 308; chains: 1; bounding box: 72×43×83 Å

Nearest PDB structures (foldseek):
  4u0h-assembly1_E-2  TM=5.977E-01  e=1.039E-03  Mycobacterium tuberculosis H37Rv
  4u0h-assembly1_D-2  TM=6.102E-01  e=1.425E-03  Mycobacterium tuberculosis H37Rv
  4u0h-assembly1_C-2  TM=5.997E-01  e=1.425E-03  Mycobacterium tuberculosis H37Rv
  6pbu-assemb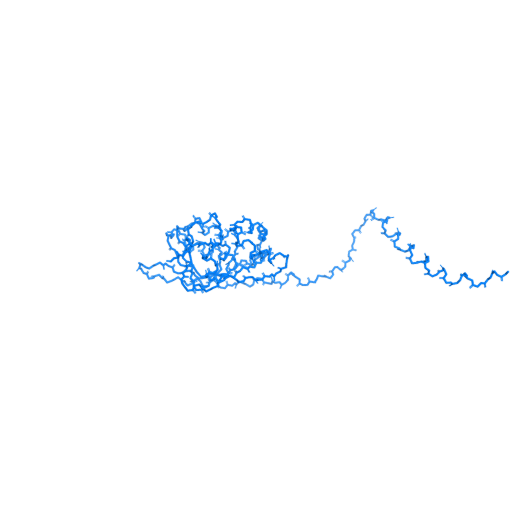ly1_E-2  TM=5.404E-01  e=1.518E-03  Mycolicibacterium smegmatis MC2 155
  7uvr-assembly1_E-2  TM=5.433E-01  e=4.739E-03  Homo sapiens

Secondary structure (DSSP, 8-state):
---SSTTSSTTTSTTTHHHHSSSS---S-----------S-S----------------TTSPPEEES-BSHHHHHHHTT-SEEEEEES-B-HHHHHHHHHH-SEEEEEEEEETHHHHHHH-TT--SEEE-TT--EEEEEPPPSEEE-TTS-EEE-S--HHHHHTTS-HHHHHHHGGGSSS--EEEEEHHHHHHH-GGGB-

pLDDT: mean 71.95, std 23.3, range [25.81, 97.75]